Protein AF-A0A832R2Q7-F1 (afdb_monomer_lite)

pLDDT: mean 76.54, std 21.81, range [40.16, 98.56]

Sequence (326 aa):
MIRTVVLLALVLTFAACKKEQEPTPEPVVEQVEVVRPEEQDPDRRGRRRAARAQEQAAQEQAAQEQAAQEQAAQEQAAQEQAAQEQAQAEQAGSQAEQAAAQVGDEPDPVNPATADQPDQQAAAQAGEQVPEQPQEQAPAQAQEQAQQQAPGPQIAQAPVQAGPDGSQPVAQAGRPSLRQPEAGAPALPDLRLLLTINDIKELASSKVNLRRVPLVGIEPSPKVDSIMYAPVKGNKYGVGLQVFREDSAVFTRDRFNSMLASYPSAVEIAAIAGRTFFAYRDDLLYIGFILPAKNLVFVLSCSRSICNSDSLYELAKKVSSRSNNL

Structure (mmCIF, N/CA/C/O backbone):
data_AF-A0A832R2Q7-F1
#
_entry.id   AF-A0A832R2Q7-F1
#
loop_
_atom_site.group_PDB
_atom_site.id
_atom_site.type_symbol
_atom_site.label_atom_id
_atom_site.label_alt_id
_atom_site.label_comp_id
_atom_site.label_asym_id
_atom_site.label_entity_id
_atom_site.label_seq_id
_atom_site.pdbx_PDB_ins_code
_atom_site.Cartn_x
_atom_site.Cartn_y
_atom_site.Cartn_z
_atom_site.occupancy
_atom_site.B_iso_or_equiv
_atom_site.auth_seq_id
_atom_site.auth_comp_id
_atom_site.auth_asym_id
_atom_site.auth_atom_id
_atom_site.pdbx_PDB_model_num
ATOM 1 N N . MET A 1 1 ? -12.380 -19.911 43.431 1.00 43.84 1 MET A N 1
ATOM 2 C CA . MET A 1 1 ? -12.802 -21.307 43.188 1.00 43.84 1 MET A CA 1
ATOM 3 C C . MET A 1 1 ? -11.723 -21.976 42.358 1.00 43.84 1 MET A C 1
ATOM 5 O O . MET A 1 1 ? -11.358 -21.453 41.317 1.00 43.84 1 MET A O 1
ATOM 9 N N . ILE A 1 2 ? -11.150 -23.039 42.914 1.00 47.84 2 ILE A N 1
ATOM 10 C CA . ILE A 1 2 ? -9.911 -23.716 42.517 1.00 47.84 2 ILE A CA 1
ATOM 11 C C . ILE A 1 2 ? -10.290 -24.976 41.725 1.00 47.84 2 ILE A C 1
ATOM 13 O O . ILE A 1 2 ? -11.120 -25.741 42.211 1.00 47.84 2 ILE A O 1
ATOM 17 N N . ARG A 1 3 ? -9.704 -25.199 40.542 1.00 47.44 3 ARG A N 1
ATOM 18 C CA . ARG A 1 3 ? -9.700 -26.494 39.824 1.00 47.44 3 ARG A CA 1
ATOM 19 C C . ARG A 1 3 ? -8.358 -26.613 39.087 1.00 47.44 3 ARG A C 1
ATOM 21 O O . ARG A 1 3 ? -8.146 -25.891 38.126 1.00 47.44 3 ARG A O 1
ATOM 28 N N . THR A 1 4 ? -7.317 -27.199 39.676 1.00 50.03 4 THR A N 1
ATOM 29 C CA . THR A 1 4 ? -7.008 -28.641 39.839 1.00 50.03 4 THR A CA 1
ATOM 30 C C . THR A 1 4 ? -6.691 -29.358 38.518 1.00 50.03 4 THR A C 1
ATOM 32 O O . THR A 1 4 ? -7.578 -29.859 37.841 1.00 50.03 4 THR A O 1
ATOM 35 N N . VAL A 1 5 ? -5.394 -29.340 38.185 1.00 53.91 5 VAL A N 1
ATOM 36 C CA . VAL A 1 5 ? -4.498 -30.432 37.739 1.00 53.91 5 VAL A CA 1
ATOM 37 C C . VAL A 1 5 ? -5.143 -31.753 37.290 1.00 53.91 5 VAL A C 1
ATOM 39 O O . VAL A 1 5 ? -5.762 -32.430 38.104 1.00 53.91 5 VAL A O 1
ATOM 42 N N . VAL A 1 6 ? -4.809 -32.207 36.072 1.00 54.19 6 VAL A N 1
ATOM 43 C CA . VAL A 1 6 ? -4.654 -33.640 35.752 1.00 54.19 6 VAL A CA 1
ATOM 44 C C . VAL A 1 6 ? -3.402 -33.835 34.891 1.00 54.19 6 VAL A C 1
ATOM 46 O O . VAL A 1 6 ? -3.325 -33.394 33.748 1.00 54.19 6 VAL A O 1
ATOM 49 N N . LEU A 1 7 ? -2.419 -34.485 35.510 1.00 47.78 7 LEU A N 1
ATOM 50 C CA . LEU A 1 7 ? -1.208 -35.069 34.944 1.00 47.78 7 LEU A CA 1
ATOM 51 C C . LEU A 1 7 ? -1.590 -36.410 34.293 1.00 47.78 7 LEU A C 1
ATOM 53 O O . LEU A 1 7 ? -2.243 -37.218 34.953 1.00 47.78 7 LEU A O 1
ATOM 57 N N . LEU A 1 8 ? -1.155 -36.688 33.062 1.00 51.34 8 LEU A N 1
ATOM 58 C CA . LEU A 1 8 ? -1.199 -38.046 32.511 1.00 51.34 8 LEU A CA 1
ATOM 59 C C . LEU A 1 8 ? 0.177 -38.424 31.956 1.00 51.34 8 LEU A C 1
ATOM 61 O O . LEU A 1 8 ? 0.657 -37.856 30.979 1.00 51.34 8 LEU A O 1
ATOM 65 N N . ALA A 1 9 ? 0.805 -39.374 32.641 1.00 51.44 9 ALA A N 1
ATOM 66 C CA . ALA A 1 9 ? 2.026 -40.055 32.249 1.00 51.44 9 ALA A CA 1
ATOM 67 C C . ALA A 1 9 ? 1.697 -41.196 31.273 1.00 51.44 9 ALA A C 1
ATOM 69 O O . ALA A 1 9 ? 0.745 -41.938 31.514 1.00 51.44 9 ALA A O 1
ATOM 70 N N . LEU A 1 10 ? 2.507 -41.389 30.224 1.00 47.69 10 LEU A N 1
ATOM 71 C CA . LEU A 1 10 ? 2.470 -42.612 29.417 1.00 47.69 10 LEU A CA 1
ATOM 72 C C . LEU A 1 10 ? 3.883 -43.111 29.059 1.00 47.69 10 LEU A C 1
ATOM 74 O O . LEU A 1 10 ? 4.550 -42.628 28.152 1.00 47.69 10 LEU A O 1
ATOM 78 N N . VAL A 1 11 ? 4.314 -44.044 29.903 1.00 49.03 11 VAL A N 1
ATOM 79 C CA . VAL A 1 11 ? 5.083 -45.285 29.709 1.00 49.03 11 VAL A CA 1
ATOM 80 C C . VAL A 1 11 ? 5.711 -45.595 28.329 1.00 49.03 11 VAL A C 1
ATOM 82 O O . VAL A 1 11 ? 5.034 -45.785 27.326 1.00 49.03 11 VAL A O 1
ATOM 85 N N . LEU A 1 12 ? 7.037 -45.779 28.400 1.00 48.28 12 LEU A N 1
ATOM 86 C CA . LEU A 1 12 ? 7.995 -46.567 27.602 1.00 48.28 12 LEU A CA 1
ATOM 87 C C . LEU A 1 12 ? 7.484 -47.781 26.791 1.00 48.28 12 LEU A C 1
ATOM 89 O O . LEU A 1 12 ? 6.746 -48.617 27.304 1.00 48.28 12 LEU A O 1
ATOM 93 N N . THR A 1 13 ? 8.099 -48.024 25.625 1.00 48.16 13 THR A N 1
ATOM 94 C CA . THR A 1 13 ? 8.434 -49.391 25.165 1.00 48.16 13 THR A CA 1
ATOM 95 C C . THR A 1 13 ? 9.667 -49.403 24.251 1.00 48.16 13 THR A C 1
ATOM 97 O O . THR A 1 13 ? 9.712 -48.753 23.212 1.00 48.16 13 THR A O 1
ATOM 100 N N . PHE A 1 14 ? 10.679 -50.156 24.686 1.00 43.34 14 PHE A N 1
ATOM 101 C CA . PHE A 1 14 ? 11.881 -50.549 23.952 1.00 43.34 14 PHE A CA 1
ATOM 102 C C . PHE A 1 14 ? 11.560 -51.707 22.993 1.00 43.34 14 PHE A C 1
ATOM 104 O O . PHE A 1 14 ? 10.875 -52.646 23.395 1.00 43.34 14 PHE A O 1
ATOM 111 N N . ALA A 1 15 ? 12.145 -51.717 21.793 1.00 48.47 15 ALA A N 1
ATOM 112 C CA . ALA A 1 15 ? 12.292 -52.937 20.998 1.00 48.47 15 ALA A CA 1
ATOM 113 C C . ALA A 1 15 ? 13.659 -52.959 20.302 1.00 48.47 15 ALA A C 1
ATOM 115 O O . ALA A 1 15 ? 13.986 -52.107 19.481 1.00 48.47 15 ALA A O 1
ATOM 116 N N . ALA A 1 16 ? 14.455 -53.951 20.691 1.00 46.50 16 ALA A N 1
ATOM 117 C CA . ALA A 1 16 ? 15.775 -54.285 20.190 1.00 46.50 16 ALA A CA 1
ATOM 118 C C . ALA A 1 16 ? 15.696 -55.488 19.232 1.00 46.50 16 ALA A C 1
ATOM 120 O O . ALA A 1 16 ? 14.962 -56.432 19.509 1.00 46.50 16 ALA A O 1
ATOM 121 N N . CYS A 1 17 ? 16.512 -55.494 18.175 1.00 48.44 17 CYS A N 1
ATOM 122 C CA . CYS A 1 17 ? 16.969 -56.666 17.400 1.00 48.44 17 CYS A CA 1
ATOM 123 C C . CYS A 1 17 ? 18.377 -56.289 16.880 1.00 48.44 17 CYS A C 1
ATOM 125 O O . CYS A 1 17 ? 18.497 -55.253 16.238 1.00 48.44 17 CYS A O 1
ATOM 127 N N . LYS A 1 18 ? 19.523 -56.879 17.272 1.00 44.66 18 LYS A N 1
ATOM 128 C CA . LYS A 1 18 ? 19.990 -58.289 17.316 1.00 44.66 18 LYS A CA 1
ATOM 129 C C . LYS A 1 18 ? 19.967 -58.923 15.917 1.00 44.66 18 LYS A C 1
ATOM 131 O O . LYS A 1 18 ? 18.907 -58.912 15.318 1.00 44.66 18 LYS A O 1
ATOM 136 N N . LYS A 1 19 ? 20.994 -59.569 15.353 1.00 46.06 19 LYS A N 1
ATOM 137 C CA . LYS A 1 19 ? 22.460 -59.747 15.521 1.00 46.06 19 LYS A CA 1
ATOM 138 C C . LYS A 1 19 ? 22.794 -60.769 14.420 1.00 46.06 19 LYS A C 1
ATOM 140 O O . LYS A 1 19 ? 22.122 -61.788 14.423 1.00 46.06 19 LYS A O 1
ATOM 145 N N . GLU A 1 20 ? 23.810 -60.593 13.577 1.00 48.84 20 GLU A N 1
ATOM 146 C CA . GLU A 1 20 ? 24.442 -61.751 12.917 1.00 48.84 20 GLU A CA 1
ATOM 147 C C . GLU A 1 20 ? 25.883 -61.453 12.492 1.00 48.84 20 GLU A C 1
ATOM 149 O O . GLU A 1 20 ? 26.242 -60.315 12.200 1.00 48.84 20 GLU A O 1
ATOM 154 N N . GLN A 1 21 ? 26.716 -62.480 12.625 1.00 46.41 21 GLN A N 1
ATOM 155 C CA . GLN A 1 21 ? 28.144 -62.440 12.908 1.00 46.41 21 GLN A CA 1
ATOM 156 C C . GLN A 1 21 ? 28.840 -63.573 12.129 1.00 46.41 21 GLN A C 1
ATOM 158 O O . GLN A 1 21 ? 28.302 -64.676 12.094 1.00 46.41 21 GLN A O 1
ATOM 163 N N . GLU A 1 22 ? 30.060 -63.273 11.646 1.00 46.31 22 GLU A N 1
ATOM 164 C CA . GLU A 1 22 ? 31.176 -64.161 11.215 1.00 46.31 22 GLU A CA 1
ATOM 165 C C . GLU A 1 22 ? 31.155 -64.818 9.811 1.00 46.31 22 GLU A C 1
ATOM 167 O O . GLU A 1 22 ? 30.074 -64.994 9.255 1.00 46.31 22 GLU A O 1
ATOM 172 N N . PRO A 1 23 ? 32.317 -65.259 9.240 1.00 57.53 23 PRO A N 1
ATOM 173 C CA . PRO A 1 23 ? 33.741 -65.064 9.616 1.00 57.53 23 PRO A CA 1
ATOM 174 C C . PRO A 1 23 ? 34.716 -64.666 8.452 1.00 57.53 23 PRO A C 1
ATOM 176 O O . PRO A 1 23 ? 34.365 -64.644 7.278 1.00 57.53 23 PRO A O 1
ATOM 179 N N . THR A 1 24 ? 35.960 -64.348 8.846 1.00 47.59 24 THR A N 1
ATOM 180 C CA . THR A 1 24 ? 37.260 -64.041 8.155 1.00 47.59 24 THR A CA 1
ATOM 181 C C . THR A 1 24 ? 37.777 -65.211 7.257 1.00 47.59 24 THR A C 1
ATOM 183 O O . THR A 1 24 ? 37.140 -66.260 7.363 1.00 47.59 24 THR A O 1
ATOM 186 N N . PRO A 1 25 ? 38.902 -65.190 6.461 1.00 59.75 25 PRO A N 1
ATOM 187 C CA . PRO A 1 25 ? 40.079 -64.277 6.314 1.00 59.75 25 PRO A CA 1
ATOM 188 C C . PRO A 1 25 ? 40.470 -63.965 4.820 1.00 59.75 25 PRO A C 1
ATOM 190 O O . PRO A 1 25 ? 39.745 -64.375 3.927 1.00 59.75 25 PRO A O 1
ATOM 193 N N . GLU A 1 26 ? 41.448 -63.147 4.382 1.00 48.22 26 GLU A N 1
ATOM 194 C CA . GLU A 1 26 ? 42.918 -63.043 4.569 1.00 48.22 26 GLU A CA 1
ATOM 195 C C . GLU A 1 26 ? 43.454 -61.708 3.950 1.00 48.22 26 GLU A C 1
ATOM 197 O O . GLU A 1 26 ? 42.691 -61.000 3.288 1.00 48.22 26 GLU A O 1
ATOM 202 N N . PRO A 1 27 ? 44.731 -61.307 4.166 1.00 64.81 27 PRO A N 1
ATOM 203 C CA . PRO A 1 27 ? 45.163 -59.910 4.084 1.00 64.81 27 PRO A CA 1
ATOM 204 C C . PRO A 1 27 ? 45.758 -59.507 2.724 1.00 64.81 27 PRO A C 1
ATOM 206 O O . PRO A 1 27 ? 46.723 -60.107 2.253 1.00 64.81 27 PRO A O 1
ATOM 209 N N . VAL A 1 28 ? 45.259 -58.410 2.145 1.00 51.56 28 VAL A N 1
ATOM 210 C CA . VAL A 1 28 ? 45.907 -57.711 1.024 1.00 51.56 28 VAL A CA 1
ATOM 211 C C . VAL A 1 28 ? 46.321 -56.317 1.482 1.00 51.56 28 VAL A C 1
ATOM 213 O O . VAL A 1 28 ? 45.532 -55.535 2.005 1.00 51.56 28 VAL A O 1
ATOM 216 N N . VAL A 1 29 ? 47.612 -56.056 1.322 1.00 57.75 29 VAL A N 1
ATOM 217 C CA . VAL A 1 29 ? 48.298 -54.802 1.612 1.00 57.75 29 VAL A CA 1
ATOM 218 C C . VAL A 1 29 ? 47.851 -53.765 0.583 1.00 57.75 29 VAL A C 1
ATOM 220 O O . VAL A 1 29 ? 48.323 -53.792 -0.549 1.00 57.75 29 VAL A O 1
ATOM 223 N N . GLU A 1 30 ? 46.967 -52.842 0.960 1.00 53.56 30 GLU A N 1
ATOM 224 C CA . GLU A 1 30 ? 46.603 -51.708 0.109 1.00 53.56 30 GLU A CA 1
ATOM 225 C C . GLU A 1 30 ? 46.596 -50.412 0.927 1.00 53.56 30 GLU A C 1
ATOM 227 O O . GLU A 1 30 ? 45.776 -50.195 1.811 1.00 53.56 30 GLU A O 1
ATOM 232 N N . GLN A 1 31 ? 47.640 -49.625 0.674 1.00 43.97 31 GLN A N 1
ATOM 233 C CA . GLN A 1 31 ? 47.769 -48.174 0.799 1.00 43.97 31 GLN A CA 1
ATOM 234 C C . GLN A 1 31 ? 46.854 -47.470 1.815 1.00 43.97 31 GLN A C 1
ATOM 236 O O . GLN A 1 31 ? 45.668 -47.248 1.596 1.00 43.97 31 GLN A O 1
ATOM 241 N N . VAL A 1 32 ? 47.476 -47.010 2.902 1.00 50.91 32 VAL A N 1
ATOM 242 C CA . VAL A 1 32 ? 46.898 -46.058 3.853 1.00 50.91 32 VAL A CA 1
ATOM 243 C C . VAL A 1 32 ? 46.705 -44.710 3.148 1.00 50.91 32 VAL A C 1
ATOM 245 O O . VAL A 1 32 ? 47.555 -43.823 3.218 1.00 50.91 32 VAL A O 1
ATOM 248 N N . GLU A 1 33 ? 45.578 -44.553 2.458 1.00 55.16 33 GLU A N 1
ATOM 249 C CA . GLU A 1 33 ? 44.982 -43.244 2.228 1.00 55.16 33 GLU A CA 1
ATOM 250 C C . GLU A 1 33 ? 44.457 -42.766 3.583 1.00 55.16 33 GLU A C 1
ATOM 252 O O . GLU A 1 33 ? 43.621 -43.408 4.222 1.00 55.16 33 GLU A O 1
ATOM 257 N N . VAL A 1 34 ? 45.014 -41.660 4.072 1.00 49.50 34 VAL A N 1
ATOM 258 C CA . VAL A 1 34 ? 44.563 -40.991 5.291 1.00 49.50 34 VAL A CA 1
ATOM 259 C C . VAL A 1 34 ? 43.163 -40.440 5.018 1.00 49.50 34 VAL A C 1
ATOM 261 O O . VAL A 1 34 ? 42.994 -39.280 4.644 1.00 49.50 34 VAL A O 1
ATOM 264 N N . VAL A 1 35 ? 42.150 -41.290 5.195 1.00 53.25 35 VAL A N 1
ATOM 265 C CA . VAL A 1 35 ? 40.744 -40.898 5.224 1.00 53.25 35 VAL A CA 1
ATOM 266 C C . VAL A 1 35 ? 40.559 -40.060 6.479 1.00 53.25 35 VAL A C 1
ATOM 268 O O . VAL A 1 35 ? 40.406 -40.553 7.598 1.00 53.25 35 VAL A O 1
ATOM 271 N N . ARG A 1 36 ? 40.649 -38.748 6.275 1.00 57.28 36 ARG A N 1
ATOM 272 C CA . ARG A 1 36 ? 40.246 -37.725 7.232 1.00 57.28 36 ARG A CA 1
ATOM 273 C C . ARG A 1 36 ? 38.813 -38.062 7.672 1.00 57.28 36 ARG A C 1
ATOM 275 O O . ARG A 1 36 ? 37.956 -38.180 6.797 1.00 57.28 36 ARG A O 1
ATOM 282 N N . PRO A 1 37 ? 38.525 -38.223 8.973 1.00 53.53 37 PRO A N 1
ATOM 283 C CA . PRO A 1 37 ? 37.157 -38.414 9.427 1.00 53.53 37 PRO A CA 1
ATOM 284 C C . PRO A 1 37 ? 36.363 -37.150 9.083 1.00 53.53 37 PRO A C 1
ATOM 286 O O . PRO A 1 37 ? 36.511 -36.115 9.729 1.00 53.53 37 PRO A O 1
ATOM 289 N N . GLU A 1 38 ? 35.562 -37.211 8.017 1.00 60.56 38 GLU A N 1
ATOM 290 C CA . GLU A 1 38 ? 34.484 -36.255 7.793 1.00 60.56 38 GLU A CA 1
ATOM 291 C C . GLU A 1 38 ? 33.539 -36.382 8.988 1.00 60.56 38 GLU A C 1
ATOM 293 O O . GLU A 1 38 ? 32.769 -37.339 9.096 1.00 60.56 38 GLU A O 1
ATOM 298 N N . GLU A 1 39 ? 33.628 -35.419 9.907 1.00 53.03 39 GLU A N 1
ATOM 299 C CA . GLU A 1 39 ? 32.566 -35.096 10.852 1.00 53.03 39 GLU A CA 1
ATOM 300 C C . GLU A 1 39 ? 31.259 -34.973 10.062 1.00 53.03 39 GLU A C 1
ATOM 302 O O . GLU A 1 39 ? 30.978 -33.974 9.395 1.00 53.03 39 GLU A O 1
ATOM 307 N N . GLN A 1 40 ? 30.470 -36.047 10.092 1.00 53.25 40 GLN A N 1
ATOM 308 C CA . GLN A 1 40 ? 29.117 -36.089 9.572 1.00 53.25 40 GLN A CA 1
ATOM 309 C C . GLN A 1 40 ? 28.233 -35.230 10.470 1.00 53.25 40 GLN A C 1
ATOM 311 O O . GLN A 1 40 ? 27.498 -35.745 11.303 1.00 53.25 40 GLN A O 1
ATOM 316 N N . ASP A 1 41 ? 28.299 -33.919 10.275 1.00 66.31 41 ASP A N 1
ATOM 317 C CA . ASP A 1 41 ? 27.377 -32.967 10.873 1.00 66.31 41 ASP A CA 1
ATOM 318 C C . ASP A 1 41 ? 25.965 -33.213 10.284 1.00 66.31 41 ASP A C 1
ATOM 320 O O . ASP A 1 41 ? 25.731 -32.952 9.089 1.00 66.31 41 ASP A O 1
ATOM 324 N N . PRO A 1 42 ? 25.015 -33.775 11.060 1.00 68.56 42 PRO A N 1
ATOM 325 C CA . PRO A 1 42 ? 23.668 -34.067 10.576 1.00 68.56 42 PRO A CA 1
ATOM 326 C C . PRO A 1 42 ? 22.921 -32.800 10.121 1.00 68.56 42 PRO A C 1
ATOM 328 O O . PRO A 1 42 ? 22.057 -32.901 9.238 1.00 68.56 42 PRO A O 1
ATOM 331 N N . ASP A 1 43 ? 23.304 -31.608 10.596 1.00 75.69 43 ASP A N 1
ATOM 332 C CA . ASP A 1 43 ? 22.651 -30.351 10.217 1.00 75.69 43 ASP A CA 1
ATOM 333 C C . ASP A 1 43 ? 22.918 -29.958 8.760 1.00 75.69 43 ASP A C 1
ATOM 335 O O . ASP A 1 43 ? 22.048 -29.380 8.094 1.00 75.69 43 ASP A O 1
ATOM 339 N N . ARG A 1 44 ? 24.079 -30.317 8.193 1.00 77.12 44 ARG A N 1
ATOM 340 C CA . ARG A 1 44 ? 24.374 -30.019 6.778 1.00 77.12 44 ARG A CA 1
ATOM 341 C C . ARG A 1 44 ? 23.473 -30.796 5.821 1.00 77.12 44 ARG A C 1
ATOM 343 O O . ARG A 1 44 ? 23.079 -30.260 4.780 1.00 77.12 44 ARG A O 1
ATOM 350 N N . ARG A 1 45 ? 23.115 -32.041 6.158 1.00 80.00 45 ARG A N 1
ATOM 351 C CA . ARG A 1 45 ? 22.197 -32.857 5.340 1.00 80.00 45 ARG A CA 1
ATOM 352 C C . ARG A 1 45 ? 20.767 -32.318 5.396 1.00 80.00 45 ARG A C 1
ATOM 354 O O . ARG A 1 45 ? 20.116 -32.277 4.352 1.00 80.00 45 ARG A O 1
ATOM 361 N N . GLY A 1 46 ? 20.318 -31.839 6.558 1.00 84.69 46 GLY A N 1
ATOM 362 C CA . GLY A 1 46 ? 19.016 -31.180 6.711 1.00 84.69 46 GLY A CA 1
ATOM 363 C C . GLY A 1 46 ? 18.888 -29.928 5.839 1.00 84.69 46 GLY A C 1
ATOM 364 O O . GLY A 1 46 ? 17.963 -29.829 5.031 1.00 84.69 46 GLY A O 1
ATOM 365 N N . ARG A 1 47 ? 19.874 -29.021 5.904 1.00 83.12 47 ARG A N 1
ATOM 366 C CA . ARG A 1 47 ? 19.868 -27.774 5.111 1.00 83.12 47 ARG A CA 1
ATOM 367 C C . ARG A 1 47 ? 19.889 -28.025 3.603 1.00 83.12 47 ARG A C 1
ATOM 369 O O . ARG A 1 47 ? 19.172 -27.357 2.867 1.00 83.12 47 ARG A O 1
ATOM 376 N N . ARG A 1 48 ? 20.656 -29.017 3.130 1.00 87.19 48 ARG A N 1
ATOM 377 C CA . ARG A 1 48 ? 20.683 -29.384 1.700 1.00 87.19 48 ARG A CA 1
ATOM 378 C C . ARG A 1 48 ? 19.348 -29.946 1.209 1.00 87.19 48 ARG A C 1
ATOM 380 O O . ARG A 1 48 ? 18.967 -29.672 0.076 1.00 87.19 48 ARG A O 1
ATOM 387 N N . ARG A 1 49 ? 18.636 -30.719 2.037 1.00 90.31 49 ARG A N 1
ATOM 388 C CA . ARG A 1 49 ? 17.298 -31.230 1.691 1.00 90.31 49 ARG A CA 1
ATOM 389 C C . ARG A 1 49 ? 16.262 -30.109 1.650 1.00 90.31 49 ARG A C 1
ATOM 391 O O . ARG A 1 49 ? 15.499 -30.055 0.696 1.00 90.31 49 ARG A O 1
ATOM 398 N N . ALA A 1 50 ? 16.292 -29.196 2.622 1.00 83.69 50 ALA A N 1
ATOM 399 C CA . ALA A 1 50 ? 15.414 -28.026 2.634 1.00 83.69 50 ALA A CA 1
ATOM 400 C C . ALA A 1 50 ? 15.643 -27.119 1.411 1.00 83.69 50 ALA A C 1
ATOM 402 O O . ALA A 1 50 ? 14.682 -26.734 0.754 1.00 83.69 50 ALA A O 1
ATOM 403 N N . ALA A 1 51 ? 16.906 -26.859 1.049 1.00 87.38 51 ALA A N 1
ATOM 404 C CA . ALA A 1 51 ? 17.241 -26.075 -0.141 1.00 87.38 51 ALA A CA 1
ATOM 405 C C . ALA A 1 51 ? 16.734 -26.733 -1.438 1.00 87.38 51 ALA A C 1
ATOM 407 O O . ALA A 1 51 ? 16.125 -26.062 -2.263 1.00 87.38 51 ALA A O 1
ATOM 408 N N . ARG A 1 52 ? 16.907 -28.056 -1.594 1.00 93.44 52 ARG A N 1
ATOM 409 C CA . ARG A 1 52 ? 16.389 -28.792 -2.763 1.00 93.44 52 ARG A CA 1
ATOM 410 C C . ARG A 1 52 ? 14.863 -28.797 -2.834 1.00 93.44 52 ARG A C 1
ATOM 412 O O . ARG A 1 52 ? 14.321 -28.655 -3.920 1.00 93.44 52 ARG A O 1
ATOM 419 N N . ALA A 1 53 ? 14.179 -28.936 -1.697 1.00 91.62 53 ALA A N 1
ATOM 420 C CA . ALA A 1 53 ? 12.719 -28.872 -1.651 1.00 91.62 53 ALA A CA 1
ATOM 421 C C . ALA A 1 53 ? 12.202 -27.479 -2.052 1.00 91.62 53 ALA A C 1
ATOM 423 O O . ALA A 1 53 ? 11.229 -27.371 -2.790 1.00 91.62 53 ALA A O 1
ATOM 424 N N . GLN A 1 54 ? 12.886 -26.414 -1.617 1.00 89.25 54 GLN A N 1
ATOM 425 C CA . GLN A 1 54 ? 12.549 -25.046 -2.008 1.00 89.25 54 GLN A CA 1
ATOM 426 C C . GLN A 1 54 ? 12.807 -24.791 -3.502 1.00 89.25 54 GLN A C 1
ATOM 428 O O . GLN A 1 54 ? 11.990 -24.154 -4.159 1.00 89.25 54 GLN A O 1
ATOM 433 N N . GLU A 1 55 ? 13.911 -25.307 -4.047 1.00 94.88 55 GLU A N 1
ATOM 434 C CA . GLU A 1 55 ? 14.229 -25.198 -5.476 1.00 94.88 55 GLU A CA 1
ATOM 435 C C . GLU A 1 55 ? 13.212 -25.951 -6.348 1.00 94.88 55 GLU A C 1
ATOM 437 O O . GLU A 1 55 ? 12.764 -25.419 -7.362 1.00 94.88 55 GLU A O 1
ATOM 442 N N . GLN A 1 56 ? 12.780 -27.144 -5.922 1.00 95.38 56 GLN A N 1
ATOM 443 C CA . GLN A 1 56 ? 11.719 -27.900 -6.596 1.00 95.38 56 GLN A CA 1
ATOM 444 C C . GLN A 1 56 ? 10.377 -27.161 -6.566 1.00 95.38 56 GLN A C 1
ATOM 446 O O . GLN A 1 56 ? 9.736 -27.039 -7.605 1.00 95.38 56 GLN A O 1
ATOM 451 N N . ALA A 1 57 ? 9.988 -26.600 -5.416 1.00 90.25 57 ALA A N 1
ATOM 452 C CA . ALA A 1 57 ? 8.757 -25.817 -5.305 1.00 90.25 57 ALA A CA 1
ATOM 453 C C . ALA A 1 57 ? 8.782 -24.562 -6.198 1.00 90.25 57 ALA A C 1
ATOM 455 O O . ALA A 1 57 ? 7.776 -24.224 -6.819 1.00 90.25 57 ALA A O 1
ATOM 456 N N . ALA A 1 58 ? 9.935 -23.893 -6.307 1.00 90.31 58 ALA A N 1
ATOM 457 C CA . ALA A 1 58 ? 10.098 -22.743 -7.194 1.00 90.31 58 ALA A CA 1
ATOM 458 C C . ALA A 1 58 ? 10.025 -23.134 -8.683 1.00 90.31 58 ALA A C 1
ATOM 460 O O . ALA A 1 58 ? 9.413 -22.413 -9.469 1.00 90.31 58 ALA A O 1
ATOM 461 N N . GLN A 1 59 ? 10.607 -24.276 -9.077 1.00 93.31 59 GLN A N 1
ATOM 462 C CA . GLN A 1 59 ? 10.500 -24.786 -10.452 1.00 93.31 59 GLN A CA 1
ATOM 463 C C . GLN A 1 59 ? 9.063 -25.176 -10.812 1.00 93.31 59 GLN A C 1
ATOM 465 O O . GLN A 1 59 ? 8.611 -24.869 -11.912 1.00 93.31 59 GLN A O 1
ATOM 470 N N . GLU A 1 60 ? 8.328 -25.804 -9.892 1.00 96.19 60 GLU A N 1
ATOM 471 C CA . GLU A 1 60 ? 6.932 -26.187 -10.121 1.00 96.19 60 GLU A CA 1
ATOM 472 C C . GLU A 1 60 ? 6.019 -24.959 -10.265 1.00 96.19 60 GLU A C 1
ATOM 474 O O . GLU A 1 60 ? 5.190 -24.913 -11.173 1.00 96.19 60 GLU A O 1
ATOM 479 N N . GLN A 1 61 ? 6.225 -23.921 -9.445 1.00 91.31 61 GLN A N 1
ATOM 480 C CA . GLN A 1 61 ? 5.509 -22.649 -9.595 1.00 91.31 61 GLN A CA 1
ATOM 481 C C . GLN A 1 61 ? 5.819 -21.962 -10.929 1.00 91.31 61 GLN A C 1
ATOM 483 O O . GLN A 1 61 ? 4.898 -21.507 -11.605 1.00 91.31 61 GLN A O 1
ATOM 488 N N . ALA A 1 62 ? 7.089 -21.933 -11.345 1.00 90.62 62 ALA A N 1
ATOM 489 C CA . ALA A 1 62 ? 7.473 -21.359 -12.633 1.00 90.62 62 ALA A CA 1
ATOM 490 C C . ALA A 1 62 ? 6.851 -22.123 -13.819 1.00 90.62 62 ALA A C 1
ATOM 492 O O . ALA A 1 62 ? 6.408 -21.501 -14.784 1.00 90.62 62 ALA A O 1
ATOM 493 N N . ALA A 1 63 ? 6.769 -23.455 -13.737 1.00 95.00 63 ALA A N 1
ATOM 494 C CA . ALA A 1 63 ? 6.121 -24.280 -14.755 1.00 95.00 63 ALA A CA 1
ATOM 495 C C . ALA A 1 63 ? 4.600 -24.042 -14.820 1.00 95.00 63 ALA A C 1
ATOM 497 O O . ALA A 1 63 ? 4.045 -23.941 -15.914 1.00 95.00 63 ALA A O 1
ATOM 498 N N . GLN A 1 64 ? 3.927 -23.899 -13.671 1.00 92.81 64 GLN A N 1
ATOM 499 C CA . GLN A 1 64 ? 2.497 -23.563 -13.629 1.00 92.81 64 GLN A CA 1
ATOM 500 C C . GLN A 1 64 ? 2.213 -22.170 -14.206 1.00 92.81 64 GLN A C 1
ATOM 502 O O . GLN A 1 64 ? 1.244 -22.002 -14.944 1.00 92.81 64 GLN A O 1
ATOM 507 N N . GLU A 1 65 ? 3.062 -21.178 -13.920 1.00 94.62 65 GLU A N 1
ATOM 508 C CA . GLU A 1 65 ? 2.903 -19.823 -14.461 1.00 94.62 65 GLU A CA 1
ATOM 509 C C . GLU A 1 65 ? 3.106 -19.787 -15.985 1.00 94.62 65 GLU A C 1
ATOM 511 O O . GLU A 1 65 ? 2.340 -19.128 -16.690 1.00 94.62 65 GLU A O 1
ATOM 516 N N . GLN A 1 66 ? 4.077 -20.544 -16.514 1.00 94.19 66 GLN A N 1
ATOM 517 C CA . GLN A 1 66 ? 4.259 -20.694 -17.963 1.00 94.19 66 GLN A CA 1
ATOM 518 C C . GLN A 1 66 ? 3.052 -21.365 -18.629 1.00 94.19 66 GLN A C 1
ATOM 520 O O . GLN A 1 66 ? 2.574 -20.868 -19.647 1.00 94.19 66 GLN A O 1
ATOM 525 N N . ALA A 1 67 ? 2.513 -22.432 -18.032 1.00 93.62 67 ALA A N 1
ATOM 526 C CA . ALA A 1 67 ? 1.321 -23.101 -18.552 1.00 93.62 67 ALA A CA 1
ATOM 527 C C . ALA A 1 67 ? 0.090 -22.173 -18.560 1.00 93.62 67 ALA A C 1
ATOM 529 O O . ALA A 1 67 ? -0.664 -22.155 -19.533 1.00 93.62 67 ALA A O 1
ATOM 530 N N . ALA A 1 68 ? -0.090 -21.358 -17.515 1.00 92.69 68 ALA A N 1
ATOM 531 C CA . ALA A 1 68 ? -1.175 -20.380 -17.450 1.00 92.69 68 ALA A CA 1
ATOM 532 C C . ALA A 1 68 ? -1.023 -19.258 -18.497 1.00 92.69 68 ALA A C 1
ATOM 534 O O . ALA A 1 68 ? -2.012 -18.854 -19.109 1.00 92.69 68 ALA A O 1
ATOM 535 N N . GLN A 1 69 ? 0.202 -18.773 -18.743 1.00 92.38 69 GLN A N 1
ATOM 536 C CA . GLN A 1 69 ? 0.462 -17.784 -19.799 1.00 92.38 69 GLN A CA 1
ATOM 537 C C . GLN A 1 69 ? 0.196 -18.349 -21.198 1.00 92.38 69 GLN A C 1
ATOM 539 O O . GLN A 1 69 ? -0.370 -17.648 -22.036 1.00 92.38 69 GLN A O 1
ATOM 544 N N . GLU A 1 70 ? 0.566 -19.605 -21.452 1.00 97.00 70 GLU A N 1
ATOM 545 C CA . GLU A 1 70 ? 0.319 -20.252 -22.742 1.00 97.00 70 GLU A CA 1
ATOM 546 C C . GLU A 1 70 ? -1.182 -20.459 -22.997 1.00 97.00 70 GLU A C 1
ATOM 548 O O . GLU A 1 70 ? -1.660 -20.177 -24.096 1.00 97.00 70 GLU A O 1
ATOM 553 N N . GLN A 1 71 ? -1.950 -20.848 -21.971 1.00 94.56 71 GLN A N 1
ATOM 554 C CA . GLN A 1 71 ? -3.413 -20.931 -22.063 1.00 94.56 71 GLN A CA 1
ATOM 555 C C . GLN A 1 71 ? -4.053 -19.566 -22.346 1.00 94.56 71 GLN A C 1
ATOM 557 O O . GLN A 1 71 ? -4.890 -19.459 -23.241 1.00 94.56 71 GLN A O 1
ATOM 562 N N . ALA A 1 72 ? -3.619 -18.510 -21.651 1.00 90.69 72 ALA A N 1
ATOM 563 C CA . ALA A 1 72 ? -4.124 -17.158 -21.890 1.00 90.69 72 ALA A CA 1
ATOM 564 C C . ALA A 1 72 ? -3.803 -16.656 -23.312 1.00 90.69 72 ALA A C 1
ATOM 566 O O . ALA A 1 72 ? -4.638 -16.008 -23.943 1.00 90.69 72 ALA A O 1
ATOM 567 N N . ALA A 1 73 ? -2.618 -16.980 -23.842 1.00 94.56 73 ALA A N 1
ATOM 568 C CA . ALA A 1 73 ? -2.238 -16.636 -25.210 1.00 94.56 73 ALA A CA 1
ATOM 569 C C . ALA A 1 73 ? -3.065 -17.405 -26.259 1.00 94.56 73 ALA A C 1
ATOM 571 O O . ALA A 1 73 ? -3.480 -16.816 -27.258 1.00 94.56 73 ALA A O 1
ATOM 572 N N . GLN A 1 74 ? -3.346 -18.694 -26.027 1.00 94.94 74 GLN A N 1
ATOM 573 C CA . GLN A 1 74 ? -4.219 -19.485 -26.905 1.00 94.94 74 GLN A CA 1
ATOM 574 C C . GLN A 1 74 ? -5.658 -18.954 -26.910 1.00 94.94 74 GLN A C 1
ATOM 576 O O . GLN A 1 74 ? -6.267 -18.859 -27.976 1.00 94.94 74 GLN A O 1
ATOM 581 N N . GLU A 1 75 ? -6.191 -18.551 -25.754 1.00 96.81 75 GLU A N 1
ATOM 582 C CA . GLU A 1 75 ? -7.540 -17.984 -25.662 1.00 96.81 75 GLU A CA 1
ATOM 583 C C . GLU A 1 75 ? -7.648 -16.634 -26.390 1.00 96.81 75 GLU A C 1
ATOM 585 O O . GLU A 1 75 ? -8.616 -16.397 -27.115 1.00 96.81 75 GLU A O 1
ATOM 590 N N . GLN A 1 76 ? -6.630 -15.772 -26.277 1.00 93.75 76 GLN A N 1
ATOM 591 C CA . GLN A 1 76 ? -6.579 -14.515 -27.032 1.00 93.75 76 GLN A CA 1
ATOM 592 C C . GLN A 1 76 ? -6.513 -14.750 -28.545 1.00 93.75 76 GLN A C 1
ATOM 594 O O . GLN A 1 76 ? -7.243 -14.099 -29.293 1.00 93.75 76 GLN A O 1
ATOM 599 N N . ALA A 1 77 ? -5.697 -15.706 -28.997 1.00 95.12 77 ALA A N 1
ATOM 600 C CA . ALA A 1 77 ? -5.616 -16.056 -30.413 1.00 95.12 77 ALA A CA 1
ATOM 601 C C . ALA A 1 77 ? -6.954 -16.599 -30.953 1.00 95.12 77 ALA A C 1
ATOM 603 O O . ALA A 1 77 ? -7.358 -16.245 -32.062 1.00 95.12 77 ALA A O 1
ATOM 604 N N . ALA A 1 78 ? -7.673 -17.404 -30.162 1.00 95.62 78 ALA A N 1
ATOM 605 C CA . ALA A 1 78 ? -8.998 -17.905 -30.527 1.00 95.62 78 ALA A CA 1
ATOM 606 C C . ALA A 1 78 ? -10.049 -16.781 -30.609 1.00 95.62 78 ALA A C 1
ATOM 608 O O . ALA A 1 78 ? -10.847 -16.752 -31.547 1.00 95.62 78 ALA A O 1
ATOM 609 N N . GLN A 1 79 ? -10.031 -15.822 -29.674 1.00 94.12 79 GLN A N 1
ATOM 610 C CA . GLN A 1 79 ? -10.923 -14.655 -29.723 1.00 94.12 79 GLN A CA 1
ATOM 611 C C . GLN A 1 79 ? -10.648 -13.766 -30.943 1.00 94.12 79 GLN A C 1
ATOM 613 O O . GLN A 1 79 ? -11.589 -13.280 -31.572 1.00 94.12 79 GLN A O 1
ATOM 618 N N . GLU A 1 80 ? -9.379 -13.575 -31.313 1.00 97.00 80 GLU A N 1
ATOM 619 C CA . GLU A 1 80 ? -9.016 -12.776 -32.486 1.00 97.00 80 GLU A CA 1
ATOM 620 C C . GLU A 1 80 ? -9.453 -13.449 -33.797 1.00 97.00 80 GLU A C 1
ATOM 622 O O . GLU A 1 80 ? -9.975 -12.775 -34.686 1.00 97.00 80 GLU A O 1
ATOM 627 N N . GLN A 1 81 ? -9.327 -14.777 -33.900 1.00 94.62 81 GLN A N 1
ATOM 628 C CA . GLN A 1 81 ? -9.846 -15.532 -35.047 1.00 94.62 81 GLN A CA 1
ATOM 629 C C . GLN A 1 81 ? -11.370 -15.418 -35.162 1.00 94.62 81 GLN A C 1
ATOM 631 O O . GLN A 1 81 ? -11.871 -15.101 -36.241 1.00 94.62 81 GLN A O 1
ATOM 636 N N . ALA A 1 82 ? -12.100 -15.575 -34.053 1.00 94.00 82 ALA A N 1
ATOM 637 C CA . ALA A 1 82 ? -13.555 -15.426 -34.045 1.00 94.00 82 ALA A CA 1
ATOM 638 C C . ALA A 1 82 ? -14.002 -14.011 -34.467 1.00 94.00 82 ALA A C 1
ATOM 640 O O . ALA A 1 82 ? -14.969 -13.858 -35.217 1.00 94.00 82 ALA A O 1
ATOM 641 N N . ALA A 1 83 ? -13.278 -12.971 -34.038 1.00 94.62 83 ALA A N 1
ATOM 642 C CA . ALA A 1 83 ? -13.556 -11.592 -34.441 1.00 94.62 83 ALA A CA 1
ATOM 643 C C . ALA A 1 83 ? -13.276 -11.344 -35.937 1.00 94.62 83 ALA A C 1
ATOM 645 O O . ALA A 1 83 ? -14.049 -10.650 -36.601 1.00 94.62 83 ALA A O 1
ATOM 646 N N . GLN A 1 84 ? -12.203 -11.924 -36.491 1.00 94.12 84 GLN A N 1
ATOM 647 C CA . GLN A 1 84 ? -11.909 -11.829 -37.927 1.00 94.12 84 GLN A CA 1
ATOM 648 C C . GLN A 1 84 ? -12.966 -12.539 -38.781 1.00 94.12 84 GLN A C 1
ATOM 650 O O . GLN A 1 84 ? -13.338 -12.024 -39.837 1.00 94.12 84 GLN A O 1
ATOM 655 N N . GLU A 1 85 ? -13.476 -13.684 -38.327 1.00 95.19 85 GLU A N 1
ATOM 656 C CA . GLU A 1 85 ? -14.507 -14.442 -39.041 1.00 95.19 85 GLU A CA 1
ATOM 657 C C . GLU A 1 85 ? -15.847 -13.685 -39.074 1.00 95.19 85 GLU A C 1
ATOM 659 O O . GLU A 1 85 ? -16.483 -13.592 -40.126 1.00 95.19 85 GLU A O 1
ATOM 664 N N . GLN A 1 86 ? -16.225 -13.030 -37.967 1.00 92.69 86 GLN A N 1
ATOM 665 C CA . GLN A 1 86 ? -17.395 -12.141 -37.929 1.00 92.69 86 GLN A CA 1
ATOM 666 C C . GLN A 1 86 ? -17.247 -10.939 -38.870 1.00 92.69 86 GLN A C 1
ATOM 668 O O . GLN A 1 86 ? -18.173 -10.632 -39.623 1.00 92.69 86 GLN A O 1
ATOM 673 N N . ALA A 1 87 ? -16.073 -10.300 -38.896 1.00 92.56 87 ALA A N 1
ATOM 674 C CA . ALA A 1 87 ? -15.823 -9.168 -39.787 1.00 92.56 87 ALA A CA 1
ATOM 675 C C . ALA A 1 87 ? -15.889 -9.564 -41.277 1.00 92.56 87 ALA A C 1
ATOM 677 O O . ALA A 1 87 ? -16.404 -8.804 -42.101 1.00 92.56 87 ALA A O 1
ATOM 678 N N . GLN A 1 88 ? -15.407 -10.760 -41.639 1.00 92.19 88 GLN A N 1
ATOM 679 C CA . GLN A 1 88 ? -15.513 -11.273 -43.011 1.00 92.19 88 GLN A CA 1
ATOM 680 C C . GLN A 1 88 ? -16.962 -11.608 -43.393 1.00 92.19 88 GLN A C 1
ATOM 682 O O . GLN A 1 88 ? -17.379 -11.312 -44.516 1.00 92.19 88 GLN A O 1
ATOM 687 N N . ALA A 1 89 ? -17.751 -12.160 -42.465 1.00 89.62 89 ALA A N 1
ATOM 688 C CA . ALA A 1 89 ? -19.169 -12.434 -42.695 1.00 89.62 89 ALA A CA 1
ATOM 689 C C . ALA A 1 89 ? -19.977 -11.144 -42.957 1.00 89.62 89 ALA A C 1
ATOM 691 O O . ALA A 1 89 ? -20.792 -11.106 -43.883 1.00 89.62 89 ALA A O 1
ATOM 692 N N . GLU A 1 90 ? -19.706 -10.057 -42.223 1.00 91.81 90 GLU A N 1
ATOM 693 C CA . GLU A 1 90 ? -20.345 -8.750 -42.464 1.00 91.81 90 GLU A CA 1
ATOM 694 C C . GLU A 1 90 ? -19.950 -8.135 -43.823 1.00 91.81 90 GLU A C 1
ATOM 696 O O . GLU A 1 90 ? -20.787 -7.557 -44.531 1.00 91.81 90 GLU A O 1
ATOM 701 N N . GLN A 1 91 ? -18.690 -8.292 -44.247 1.00 89.44 91 GLN A N 1
ATOM 702 C CA . GLN A 1 91 ? -18.236 -7.832 -45.567 1.00 89.44 91 GLN A CA 1
ATOM 703 C C . GLN A 1 91 ? -18.849 -8.632 -46.725 1.00 89.44 91 GLN A C 1
ATOM 705 O O . GLN A 1 91 ? -19.100 -8.069 -47.794 1.00 89.44 91 GLN A O 1
ATOM 710 N N . ALA A 1 92 ? -19.103 -9.928 -46.534 1.00 86.44 92 ALA A N 1
ATOM 711 C CA . ALA A 1 92 ? -19.782 -10.752 -47.531 1.00 86.44 92 ALA A CA 1
ATOM 712 C C . ALA A 1 92 ? -21.273 -10.382 -47.654 1.00 86.44 92 ALA A C 1
ATOM 714 O O . ALA A 1 92 ? -21.784 -10.256 -48.770 1.00 86.44 92 ALA A O 1
ATOM 715 N N . GLY A 1 93 ? -21.956 -10.136 -46.528 1.00 86.88 93 GLY A N 1
ATOM 716 C CA . GLY A 1 93 ? -23.366 -9.724 -46.517 1.00 86.88 93 GLY A CA 1
ATOM 717 C C . GLY A 1 93 ? -23.606 -8.378 -47.208 1.00 86.88 93 GLY A C 1
ATOM 718 O O . GLY A 1 93 ? -24.510 -8.250 -48.033 1.00 86.88 93 GLY A O 1
ATOM 719 N N . SER A 1 94 ? -22.746 -7.390 -46.949 1.00 84.44 94 SER A N 1
ATOM 720 C CA . SER A 1 94 ? -22.855 -6.058 -47.567 1.00 84.44 94 SER A CA 1
ATOM 721 C C . SER A 1 94 ? -22.593 -6.056 -49.082 1.00 84.44 94 SER A C 1
ATOM 723 O O . SER A 1 94 ? -23.233 -5.296 -49.810 1.00 84.44 94 SER A O 1
ATOM 725 N N . GLN A 1 95 ? -21.718 -6.932 -49.591 1.00 81.88 95 GLN A N 1
ATOM 726 C CA . GLN A 1 95 ? -21.505 -7.088 -51.037 1.00 81.88 95 GLN A CA 1
ATOM 727 C C . GLN A 1 95 ? -22.691 -7.763 -51.742 1.00 81.88 95 GLN A C 1
ATOM 729 O O . GLN A 1 95 ? -23.047 -7.361 -52.851 1.00 81.88 95 GLN A O 1
ATOM 734 N N . ALA A 1 96 ? -23.334 -8.746 -51.101 1.00 78.75 96 ALA A N 1
ATOM 735 C CA . ALA A 1 96 ? -24.531 -9.388 -51.647 1.00 78.75 96 ALA A CA 1
ATOM 736 C C . ALA A 1 96 ? -25.708 -8.401 -51.771 1.00 78.75 96 ALA A C 1
ATOM 738 O O . ALA A 1 96 ? -26.414 -8.403 -52.781 1.00 78.75 96 ALA A O 1
ATOM 739 N N . GLU A 1 97 ? -25.878 -7.506 -50.793 1.00 80.12 97 GLU A N 1
ATOM 740 C CA . GLU A 1 97 ? -26.931 -6.483 -50.824 1.00 80.12 97 GLU A CA 1
ATOM 741 C C . GLU A 1 97 ? -26.690 -5.421 -51.915 1.00 80.12 97 GLU A C 1
ATOM 743 O O . GLU A 1 97 ? -27.620 -5.029 -52.623 1.00 80.12 97 GLU A O 1
ATOM 748 N N . GLN A 1 98 ? -25.433 -5.017 -52.147 1.00 78.75 98 GLN A N 1
ATOM 749 C CA . GLN A 1 98 ? -25.083 -4.098 -53.241 1.00 78.75 98 GLN A CA 1
ATOM 750 C C . GLN A 1 98 ? -25.261 -4.719 -54.635 1.00 78.75 98 GLN A C 1
ATOM 752 O O . GLN A 1 98 ? -25.629 -4.009 -55.574 1.00 78.75 98 GLN A O 1
ATOM 757 N N . ALA A 1 99 ? -25.032 -6.029 -54.781 1.00 75.62 99 ALA A N 1
ATOM 758 C CA . ALA A 1 99 ? -25.268 -6.739 -56.038 1.00 75.62 99 ALA A CA 1
ATOM 759 C C . ALA A 1 99 ? -26.769 -6.850 -56.368 1.00 75.62 99 ALA A C 1
ATOM 761 O O . ALA A 1 99 ? -27.153 -6.713 -57.529 1.00 75.62 99 ALA A O 1
ATOM 762 N N . ALA A 1 100 ? -27.629 -7.028 -55.359 1.00 71.44 100 ALA A N 1
ATOM 763 C CA . ALA A 1 100 ? -29.080 -7.076 -55.551 1.00 71.44 100 ALA A CA 1
ATOM 764 C C . ALA A 1 100 ? -29.678 -5.716 -55.968 1.00 71.44 100 ALA A C 1
ATOM 766 O O . ALA A 1 100 ? -30.648 -5.676 -56.723 1.00 71.44 100 ALA A O 1
ATOM 767 N N . ALA A 1 101 ? -29.081 -4.601 -55.535 1.00 69.88 101 ALA A N 1
ATOM 768 C CA . ALA A 1 101 ? -29.563 -3.256 -55.857 1.00 69.88 101 ALA A CA 1
ATOM 769 C C . ALA A 1 101 ? -29.271 -2.796 -57.305 1.00 69.88 101 ALA A C 1
ATOM 771 O O . ALA A 1 101 ? -29.888 -1.838 -57.763 1.00 69.88 101 ALA A O 1
ATOM 772 N N . GLN A 1 102 ? -28.368 -3.456 -58.046 1.00 62.19 102 GLN A N 1
ATOM 773 C CA . GLN A 1 102 ? -27.992 -3.060 -59.419 1.00 62.19 102 GLN A CA 1
ATOM 774 C C . GLN A 1 102 ? -28.788 -3.758 -60.539 1.00 62.19 102 GLN A C 1
ATOM 776 O O . GLN A 1 102 ? -28.585 -3.443 -61.707 1.00 62.19 102 GLN A O 1
ATOM 781 N N . VAL A 1 103 ? -29.717 -4.668 -60.221 1.00 60.50 103 VAL A N 1
ATOM 782 C CA . VAL A 1 103 ? -30.537 -5.392 -61.226 1.00 60.50 103 VAL A CA 1
ATOM 783 C C . VAL A 1 103 ? -31.927 -4.746 -61.419 1.00 60.50 103 VAL A C 1
ATOM 785 O O . VAL A 1 103 ? -32.823 -5.325 -62.024 1.00 60.50 103 VAL A O 1
ATOM 788 N N . GLY A 1 104 ? -32.134 -3.535 -60.899 1.00 56.78 104 GLY A N 1
ATOM 789 C CA . GLY A 1 104 ? -33.454 -2.920 -60.764 1.00 56.78 104 GLY A CA 1
ATOM 790 C C . GLY A 1 104 ? -33.703 -1.653 -61.577 1.00 56.78 104 GLY A C 1
ATOM 791 O O . GLY A 1 104 ? -34.331 -0.765 -61.028 1.00 56.78 104 GLY A O 1
ATOM 792 N N . ASP A 1 105 ? -33.250 -1.530 -62.825 1.00 53.09 105 ASP A N 1
ATOM 793 C CA . ASP A 1 105 ? -33.750 -0.476 -63.727 1.00 53.09 105 ASP A CA 1
ATOM 794 C C . ASP A 1 105 ? -33.475 -0.848 -65.192 1.00 53.09 105 ASP A C 1
ATOM 796 O O . ASP A 1 105 ? -32.324 -0.840 -65.617 1.00 53.09 105 ASP A O 1
ATOM 800 N N . GLU A 1 106 ? -34.526 -1.262 -65.915 1.00 47.38 106 GLU A N 1
ATOM 801 C CA . GLU A 1 106 ? -34.882 -0.838 -67.289 1.00 47.38 106 GLU A CA 1
ATOM 802 C C . GLU A 1 106 ? -35.924 -1.814 -67.893 1.00 47.38 106 GLU A C 1
ATOM 804 O O . GLU A 1 106 ? -35.578 -2.908 -68.345 1.00 47.38 106 GLU A O 1
ATOM 809 N N . PRO A 1 107 ? -37.229 -1.474 -67.887 1.00 57.56 107 PRO A N 1
ATOM 810 C CA . PRO A 1 107 ? -38.227 -2.158 -68.695 1.00 57.56 107 PRO A CA 1
ATOM 811 C C . PRO A 1 107 ? -38.515 -1.343 -69.962 1.00 57.56 107 PRO A C 1
ATOM 813 O O . PRO A 1 107 ? -39.109 -0.270 -69.877 1.00 57.56 107 PRO A O 1
ATOM 816 N N . ASP A 1 108 ? -38.183 -1.883 -71.136 1.00 48.09 108 ASP A N 1
ATOM 817 C CA . ASP A 1 108 ? -38.740 -1.401 -72.404 1.00 48.09 108 ASP A CA 1
ATOM 818 C C . ASP A 1 108 ? -39.763 -2.408 -72.971 1.00 48.09 108 ASP A C 1
ATOM 820 O O . ASP A 1 108 ? -39.504 -3.619 -72.990 1.00 48.09 108 ASP A O 1
ATOM 824 N N . PRO A 1 109 ? -40.948 -1.949 -73.421 1.00 70.69 109 PRO A N 1
ATOM 825 C CA . PRO A 1 109 ? -42.015 -2.803 -73.919 1.00 70.69 109 PRO A CA 1
ATOM 826 C C . PRO A 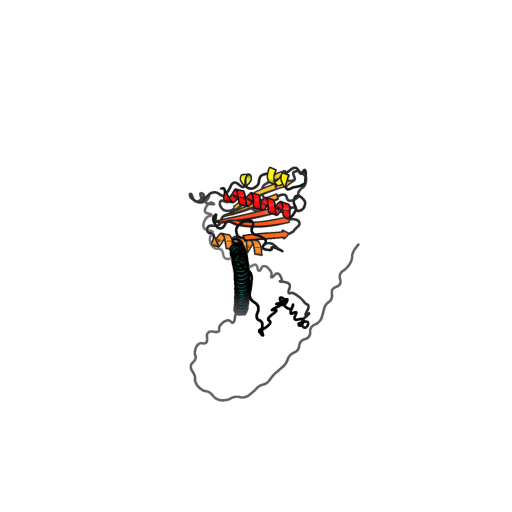1 109 ? -42.009 -2.869 -75.452 1.00 70.69 109 PRO A C 1
ATOM 828 O O . PRO A 1 109 ? -41.951 -1.830 -76.091 1.00 70.69 109 PRO A O 1
ATOM 831 N N . VAL A 1 110 ? -42.161 -4.070 -76.029 1.00 51.44 110 VAL A N 1
ATOM 832 C CA . VAL A 1 110 ? -43.025 -4.444 -77.184 1.00 51.44 110 VAL A CA 1
ATOM 833 C C . VAL A 1 110 ? -42.448 -5.631 -77.970 1.00 51.44 110 VAL A C 1
ATOM 835 O O . VAL A 1 110 ? -41.395 -5.510 -78.581 1.00 51.44 110 VAL A O 1
ATOM 838 N N . ASN A 1 111 ? -43.168 -6.761 -78.025 1.00 42.06 111 ASN A N 1
ATOM 839 C CA . ASN A 1 111 ? -43.866 -7.278 -79.224 1.00 42.06 111 ASN A CA 1
ATOM 840 C C . ASN A 1 111 ? -44.487 -8.670 -78.928 1.00 42.06 111 ASN A C 1
ATOM 842 O O . ASN A 1 111 ? -43.855 -9.461 -78.226 1.00 42.06 111 ASN A O 1
ATOM 846 N N . PRO A 1 112 ? -45.686 -9.020 -79.443 1.00 65.75 112 PRO A N 1
ATOM 847 C CA . PRO A 1 112 ? -46.296 -10.328 -79.234 1.00 65.75 112 PRO A CA 1
ATOM 848 C C . PRO A 1 112 ? -46.029 -11.301 -80.400 1.00 65.75 112 PRO A C 1
ATOM 850 O O . PRO A 1 112 ? -45.724 -10.891 -81.516 1.00 65.75 112 PRO A O 1
ATOM 853 N N . ALA A 1 113 ? -46.282 -12.583 -80.115 1.00 51.03 113 ALA A N 1
ATOM 854 C CA . ALA A 1 113 ? -46.319 -13.751 -81.005 1.00 51.03 113 ALA A CA 1
ATOM 855 C C . ALA A 1 113 ? -44.984 -14.478 -81.252 1.00 51.03 113 ALA A C 1
ATOM 857 O O . ALA A 1 113 ? -44.152 -14.057 -82.047 1.00 51.03 113 ALA A O 1
ATOM 858 N N . THR A 1 114 ? -44.844 -15.687 -80.700 1.00 41.34 114 THR A N 1
ATOM 859 C CA . THR A 1 114 ? -45.167 -16.953 -81.395 1.00 41.34 114 THR A CA 1
ATOM 860 C C . THR A 1 114 ? -44.964 -18.122 -80.422 1.00 41.34 114 THR A C 1
ATOM 862 O O . THR A 1 114 ? -44.057 -18.105 -79.597 1.00 41.34 114 THR A O 1
ATOM 865 N N . ALA A 1 115 ? -45.877 -19.090 -80.477 1.00 55.31 115 ALA A N 1
ATOM 866 C CA . ALA A 1 115 ? -45.868 -20.327 -79.708 1.00 55.31 115 ALA A CA 1
ATOM 867 C C . ALA A 1 115 ? -44.720 -21.262 -80.127 1.00 55.31 115 ALA A C 1
ATOM 869 O O . ALA A 1 115 ? -44.447 -21.352 -81.315 1.00 55.31 115 ALA A O 1
ATOM 870 N N . ASP A 1 116 ? -44.117 -21.972 -79.169 1.00 43.47 116 ASP A N 1
ATOM 871 C CA . ASP A 1 116 ? -43.935 -23.436 -79.189 1.00 43.47 116 ASP A CA 1
ATOM 872 C C . ASP A 1 116 ? -43.251 -23.901 -77.881 1.00 43.47 116 ASP A C 1
ATOM 874 O O . ASP A 1 116 ? -42.281 -23.307 -77.414 1.00 43.47 116 ASP A O 1
ATOM 878 N N . GLN A 1 117 ? -43.806 -24.944 -77.264 1.00 44.91 117 GLN A N 1
ATOM 879 C CA . GLN A 1 117 ? -43.166 -25.793 -76.237 1.00 44.91 117 GLN A CA 1
ATOM 880 C C . GLN A 1 117 ? -42.242 -26.821 -76.958 1.00 44.91 117 GLN A C 1
ATOM 882 O O . GLN A 1 117 ? -42.356 -26.894 -78.180 1.00 44.91 117 GLN A O 1
ATOM 887 N N . PRO A 1 118 ? -41.382 -27.663 -76.316 1.00 63.44 118 PRO A N 1
ATOM 888 C CA . PRO A 1 118 ? -41.466 -28.167 -74.936 1.00 63.44 118 PRO A CA 1
ATOM 889 C C . PRO A 1 118 ? -40.126 -28.438 -74.184 1.00 63.44 118 PRO A C 1
ATOM 891 O O . PRO A 1 118 ? -39.030 -28.268 -74.702 1.00 63.44 118 PRO A O 1
ATOM 894 N N . ASP A 1 119 ? -40.296 -28.948 -72.955 1.00 45.53 119 ASP A N 1
ATOM 895 C CA . ASP A 1 119 ? -39.462 -29.932 -72.236 1.00 45.53 119 ASP A CA 1
ATOM 896 C C . ASP A 1 119 ? -38.166 -29.552 -71.468 1.00 45.53 119 ASP A C 1
ATOM 898 O O . ASP A 1 119 ? -37.125 -29.219 -72.018 1.00 45.53 119 ASP A O 1
ATOM 902 N N . GLN A 1 120 ? -38.261 -29.849 -70.161 1.00 44.53 120 GLN A N 1
ATOM 903 C CA . GLN A 1 120 ? -37.341 -30.638 -69.319 1.00 44.53 120 GLN A CA 1
ATOM 904 C C . GLN A 1 120 ? -36.083 -30.043 -68.648 1.00 44.53 120 GLN A C 1
ATOM 906 O O . GLN A 1 120 ? -35.118 -29.627 -69.270 1.00 44.53 120 GLN A O 1
ATOM 911 N N . GLN A 1 121 ? -36.087 -30.271 -67.321 1.00 46.06 121 GLN A N 1
ATOM 912 C CA . GLN A 1 121 ? -34.981 -30.720 -66.457 1.00 46.06 121 GLN A CA 1
ATOM 913 C C . GLN A 1 121 ? -33.845 -29.742 -66.117 1.00 46.06 121 GLN A C 1
ATOM 915 O O . GLN A 1 121 ? -32.933 -29.528 -66.900 1.00 46.06 121 GLN A O 1
ATOM 920 N N . ALA A 1 122 ? -33.800 -29.325 -64.845 1.00 42.72 122 ALA A N 1
ATOM 921 C CA . ALA A 1 122 ? -32.782 -29.765 -63.870 1.00 42.72 122 ALA A CA 1
ATOM 922 C C . ALA A 1 122 ? -32.978 -29.017 -62.533 1.00 42.72 122 ALA A C 1
ATOM 924 O O . ALA A 1 122 ? -32.980 -27.795 -62.489 1.00 42.72 122 ALA A O 1
ATOM 925 N N . ALA A 1 123 ? -33.320 -29.759 -61.474 1.00 47.38 123 ALA A N 1
ATOM 926 C CA . ALA A 1 123 ? -32.498 -29.953 -60.268 1.00 47.38 123 ALA A CA 1
ATOM 927 C C . ALA A 1 123 ? -32.324 -28.679 -59.408 1.00 47.38 123 ALA A C 1
ATOM 929 O O . ALA A 1 123 ? -31.587 -27.768 -59.748 1.00 47.38 123 ALA A O 1
ATOM 930 N N . ALA A 1 124 ? -33.095 -28.516 -58.332 1.00 48.44 124 ALA A N 1
ATOM 931 C CA . ALA A 1 124 ? -32.831 -29.124 -57.023 1.00 48.44 124 ALA A CA 1
ATOM 932 C C . ALA A 1 124 ? -31.447 -28.754 -56.468 1.00 48.44 124 ALA A C 1
ATOM 934 O O . ALA A 1 124 ? -30.459 -29.363 -56.857 1.00 48.44 124 ALA A O 1
ATOM 935 N N . GLN A 1 125 ? -31.417 -27.827 -55.506 1.00 49.03 125 GLN A N 1
ATOM 936 C CA . GLN A 1 125 ? -30.704 -28.004 -54.237 1.00 49.03 125 GLN A CA 1
ATOM 937 C C . GLN A 1 125 ? -31.109 -26.896 -53.256 1.00 49.03 125 GLN A C 1
ATOM 939 O O . GLN A 1 125 ? -30.595 -25.783 -53.265 1.00 49.03 125 GLN A O 1
ATOM 944 N N . ALA A 1 126 ? -32.078 -27.247 -52.411 1.00 45.28 126 ALA A N 1
ATOM 945 C CA . ALA A 1 126 ? -32.255 -26.647 -51.103 1.00 45.28 126 ALA A CA 1
ATOM 946 C C . ALA A 1 126 ? -31.085 -27.110 -50.223 1.00 45.28 126 ALA A C 1
ATOM 948 O O . ALA A 1 126 ? -30.921 -28.308 -49.992 1.00 45.28 126 ALA A O 1
ATOM 949 N N . GLY A 1 127 ? -30.255 -26.167 -49.787 1.00 40.41 127 GLY A N 1
ATOM 950 C CA . GLY A 1 127 ? -29.216 -26.367 -48.783 1.00 40.41 127 GLY A CA 1
ATOM 951 C C . GLY A 1 127 ? -29.612 -25.636 -47.510 1.00 40.41 127 GLY A C 1
ATOM 952 O O . GLY A 1 127 ? -29.156 -24.526 -47.263 1.00 40.41 127 GLY A O 1
ATOM 953 N N . GLU A 1 128 ? -30.502 -26.245 -46.735 1.00 47.00 128 GLU A N 1
ATOM 954 C CA . GLU A 1 128 ? -30.856 -25.820 -45.384 1.00 47.00 128 GLU A CA 1
ATOM 955 C C . GLU A 1 128 ? -29.709 -26.247 -44.453 1.00 47.00 128 GLU A C 1
ATOM 957 O O . GLU A 1 128 ? -29.635 -27.396 -44.023 1.00 47.00 128 GLU A O 1
ATOM 962 N N . GLN A 1 129 ? -28.744 -25.352 -44.224 1.00 44.28 129 GLN A N 1
ATOM 963 C CA . GLN A 1 129 ? -27.687 -25.557 -43.232 1.00 44.28 129 GLN A CA 1
ATOM 964 C C . GLN A 1 129 ? -28.153 -25.006 -41.883 1.00 44.28 129 GLN A C 1
ATOM 966 O O . GLN A 1 129 ? -28.117 -23.808 -41.615 1.00 44.28 129 GLN A O 1
ATOM 971 N N . VAL A 1 130 ? -28.618 -25.929 -41.046 1.00 47.22 130 VAL A N 1
ATOM 972 C CA . VAL A 1 130 ? -28.807 -25.754 -39.606 1.00 47.22 130 VAL A CA 1
ATOM 973 C C . VAL A 1 130 ? -27.419 -25.661 -38.955 1.00 47.22 130 VAL A C 1
ATOM 975 O O . VAL A 1 130 ? -26.621 -26.577 -39.157 1.00 47.22 130 VAL A O 1
ATOM 978 N N . PRO A 1 131 ? -27.096 -24.617 -38.171 1.00 53.88 131 PRO A N 1
ATOM 979 C CA . PRO A 1 131 ? -25.855 -24.594 -37.407 1.00 53.88 131 PRO A CA 1
ATOM 980 C C . PRO A 1 131 ? -25.921 -25.611 -36.261 1.00 53.88 131 PRO A C 1
ATOM 982 O O . PRO A 1 131 ? -26.772 -25.515 -35.373 1.00 53.88 131 PRO A O 1
ATOM 985 N N . GLU A 1 132 ? -25.012 -26.584 -36.292 1.00 44.84 132 GLU A N 1
ATOM 986 C CA . GLU A 1 132 ? -24.708 -27.485 -35.182 1.00 44.84 132 GLU A CA 1
ATOM 987 C C . GLU A 1 132 ? -24.244 -26.680 -33.959 1.00 44.84 132 GLU A C 1
ATOM 989 O O . GLU A 1 132 ? -23.280 -25.917 -34.009 1.00 44.84 132 GLU A O 1
ATOM 994 N N . GLN A 1 133 ? -24.949 -26.862 -32.842 1.00 49.00 133 GLN A N 1
ATOM 995 C CA . GLN A 1 133 ? -24.500 -26.430 -31.523 1.00 49.00 133 GLN A CA 1
ATOM 996 C C . GLN A 1 133 ? -23.273 -27.252 -31.097 1.00 49.00 133 GLN A C 1
ATOM 998 O O . GLN A 1 133 ? -23.317 -28.482 -31.191 1.00 49.00 133 GLN A O 1
ATOM 1003 N N . PRO A 1 134 ? -22.216 -26.630 -30.549 1.00 54.28 134 PRO A N 1
ATOM 1004 C CA . PRO A 1 134 ? -21.133 -27.367 -29.916 1.00 54.28 134 PRO A CA 1
ATOM 1005 C C . PRO A 1 134 ? -21.643 -28.100 -28.673 1.00 54.28 134 PRO A C 1
ATOM 1007 O O . PRO A 1 134 ? -22.177 -27.496 -27.742 1.00 54.28 134 PRO A O 1
ATOM 1010 N N . GLN A 1 135 ? -21.481 -29.422 -28.679 1.00 45.94 135 GLN A N 1
ATOM 1011 C CA . GLN A 1 135 ? -21.777 -30.299 -27.557 1.00 45.94 135 GLN A CA 1
ATOM 1012 C C . GLN A 1 135 ? -20.894 -29.962 -26.351 1.00 45.94 135 GLN A C 1
ATOM 1014 O O . GLN A 1 135 ? -19.668 -30.043 -26.400 1.00 45.94 135 GLN A O 1
ATOM 1019 N N . GLU A 1 136 ? -21.557 -29.651 -25.244 1.00 48.81 136 GLU A N 1
ATOM 1020 C CA . GLU A 1 136 ? -21.001 -29.568 -23.901 1.00 48.81 136 GLU A CA 1
ATOM 1021 C C . GLU A 1 136 ? -20.529 -30.966 -23.457 1.00 48.81 136 GLU A C 1
ATOM 1023 O O . GLU A 1 136 ? -21.321 -31.827 -23.068 1.00 48.81 136 GLU A O 1
ATOM 1028 N N . GLN A 1 137 ? -19.224 -31.223 -23.567 1.00 50.19 137 GLN A N 1
ATOM 1029 C CA . GLN A 1 137 ? -18.586 -32.420 -23.023 1.00 50.19 137 GLN A CA 1
ATOM 1030 C C . GLN A 1 137 ? -18.107 -32.158 -21.596 1.00 50.19 137 GLN A C 1
ATOM 1032 O O . GLN A 1 137 ? -17.056 -31.568 -21.354 1.00 50.19 137 GLN A O 1
ATOM 1037 N N . ALA A 1 138 ? -18.875 -32.674 -20.642 1.00 46.41 138 ALA A N 1
ATOM 1038 C CA . ALA A 1 138 ? -18.389 -32.979 -19.307 1.00 46.41 138 ALA A CA 1
ATOM 1039 C C . ALA A 1 138 ? -17.458 -34.205 -19.343 1.00 46.41 138 ALA A C 1
ATOM 1041 O O . ALA A 1 138 ? -17.752 -35.187 -20.030 1.00 46.41 138 ALA A O 1
ATOM 1042 N N . PRO A 1 139 ? -16.430 -34.228 -18.485 1.00 51.72 139 PRO A N 1
ATOM 1043 C CA . PRO A 1 139 ? -16.065 -35.465 -17.820 1.00 51.72 139 PRO A CA 1
ATOM 1044 C C . PRO A 1 139 ? -16.170 -35.307 -16.304 1.00 51.72 139 PRO A C 1
ATOM 1046 O O . PRO A 1 139 ? -15.364 -34.659 -15.640 1.00 51.72 139 PRO A O 1
ATOM 1049 N N . ALA A 1 140 ? -17.172 -35.986 -15.753 1.00 42.09 140 ALA A N 1
ATOM 1050 C CA . ALA A 1 140 ? -17.102 -36.516 -14.406 1.00 42.09 140 ALA A CA 1
ATOM 1051 C C . ALA A 1 140 ? -16.138 -37.711 -14.419 1.00 42.09 140 ALA A C 1
ATOM 1053 O O . ALA A 1 140 ? -16.392 -38.659 -15.155 1.00 42.09 140 ALA A O 1
ATOM 1054 N N . GLN A 1 141 ? -15.068 -37.659 -13.619 1.00 45.72 141 GLN A N 1
ATOM 1055 C CA . GLN A 1 141 ? -14.479 -38.782 -12.868 1.00 45.72 141 GLN A CA 1
ATOM 1056 C C . GLN A 1 141 ? -13.130 -38.364 -12.263 1.00 45.72 141 GLN A C 1
ATOM 1058 O O . GLN A 1 141 ? -12.127 -38.323 -12.961 1.00 45.72 141 GLN A O 1
ATOM 1063 N N . ALA A 1 142 ? -13.124 -38.077 -10.956 1.00 41.62 142 ALA A N 1
ATOM 1064 C CA . ALA A 1 142 ? -12.024 -38.372 -10.027 1.00 41.62 142 ALA A CA 1
ATOM 1065 C C . ALA A 1 142 ? -12.433 -37.971 -8.594 1.00 41.62 142 ALA A C 1
ATOM 1067 O O . ALA A 1 142 ? -11.886 -37.051 -7.992 1.00 41.62 142 ALA A O 1
ATOM 1068 N N . GLN A 1 143 ? -13.428 -38.665 -8.039 1.00 45.84 143 GLN A N 1
ATOM 1069 C CA . GLN A 1 143 ? -13.414 -38.967 -6.609 1.00 45.84 143 GLN A CA 1
ATOM 1070 C C . GLN A 1 143 ? -12.574 -40.231 -6.463 1.00 45.84 143 GLN A C 1
ATOM 1072 O O . GLN A 1 143 ? -12.965 -41.255 -7.006 1.00 45.84 143 GLN A O 1
ATOM 1077 N N . GLU A 1 144 ? -11.421 -40.142 -5.809 1.00 40.16 144 GLU A N 1
ATOM 1078 C CA . GLU A 1 144 ? -11.042 -40.997 -4.680 1.00 40.16 144 GLU A CA 1
ATOM 1079 C C . GLU A 1 144 ? -9.604 -40.641 -4.263 1.00 40.16 144 GLU A C 1
ATOM 1081 O O . GLU A 1 144 ? -8.733 -40.462 -5.105 1.00 40.16 144 GLU A O 1
ATOM 1086 N N . GLN A 1 145 ? -9.371 -40.657 -2.951 1.00 43.19 145 GLN A N 1
ATOM 1087 C CA . GLN A 1 145 ? -8.088 -40.732 -2.242 1.00 43.19 145 GLN A CA 1
ATOM 1088 C C . GLN A 1 145 ? -7.602 -39.485 -1.483 1.00 43.19 145 GLN A C 1
ATOM 1090 O O . GLN A 1 145 ? -7.160 -38.477 -2.021 1.00 43.19 145 GLN A O 1
ATOM 1095 N N . ALA A 1 146 ? -7.586 -39.719 -0.165 1.00 41.19 146 ALA A N 1
ATOM 1096 C CA . ALA A 1 146 ? -6.719 -39.153 0.859 1.00 41.19 146 ALA A CA 1
ATOM 1097 C C . ALA A 1 146 ? -7.192 -37.887 1.590 1.00 41.19 146 ALA A C 1
ATOM 1099 O O . ALA A 1 146 ? -6.501 -36.878 1.686 1.00 41.19 146 ALA A O 1
ATOM 1100 N N . GLN A 1 147 ? -8.298 -38.054 2.326 1.00 47.22 147 GLN A N 1
ATOM 1101 C CA . GLN A 1 147 ? -8.259 -37.717 3.751 1.00 47.22 147 GLN A CA 1
ATOM 1102 C C . GLN A 1 147 ? -7.088 -38.462 4.412 1.00 47.22 147 GLN A C 1
ATOM 1104 O O . GLN A 1 147 ? -7.146 -39.679 4.577 1.00 47.22 147 GLN A O 1
ATOM 1109 N N . GLN A 1 148 ? -6.063 -37.733 4.845 1.00 46.34 148 GLN A N 1
ATOM 1110 C CA . GLN A 1 148 ? -5.275 -38.110 6.015 1.00 46.34 148 GLN A CA 1
ATOM 1111 C C . GLN A 1 148 ? -4.989 -36.862 6.845 1.00 46.34 148 GLN A C 1
ATOM 1113 O O . GLN A 1 148 ? -4.265 -35.948 6.460 1.00 46.34 148 GLN A O 1
ATOM 1118 N N . GLN A 1 149 ? -5.657 -36.836 7.992 1.00 43.94 149 GLN A N 1
ATOM 1119 C CA . GLN A 1 149 ? -5.450 -35.911 9.085 1.00 43.94 149 GLN A CA 1
ATOM 1120 C C . GLN A 1 149 ? -4.082 -36.123 9.757 1.00 43.94 149 GLN A C 1
ATOM 1122 O O . GLN A 1 149 ? -3.719 -37.251 10.080 1.00 43.94 149 GLN A O 1
ATOM 1127 N N . ALA A 1 150 ? -3.495 -34.976 10.129 1.00 40.78 150 ALA A N 1
ATOM 1128 C CA . ALA A 1 150 ? -2.822 -34.662 11.402 1.00 40.78 150 ALA A CA 1
ATOM 1129 C C . ALA A 1 150 ? -1.312 -34.947 11.521 1.00 40.78 150 ALA A C 1
ATOM 1131 O O . ALA A 1 150 ? -0.753 -35.701 10.734 1.00 40.78 150 ALA A O 1
ATOM 1132 N N . PRO A 1 151 ? -0.655 -34.469 12.599 1.00 47.16 151 PRO A N 1
ATOM 1133 C CA . PRO A 1 151 ? -0.654 -33.139 13.225 1.00 47.16 151 PRO A CA 1
ATOM 1134 C C . PRO A 1 151 ? 0.763 -32.508 13.168 1.00 47.16 151 PRO A C 1
ATOM 1136 O O . PRO A 1 151 ? 1.745 -33.175 12.857 1.00 47.16 151 PRO A O 1
ATOM 1139 N N . GLY A 1 152 ? 0.888 -31.207 13.453 1.00 42.84 152 GLY A N 1
ATOM 1140 C CA . GLY A 1 152 ? 2.161 -30.476 13.331 1.00 42.84 152 GLY A CA 1
ATOM 1141 C C . GLY A 1 152 ? 3.248 -30.845 14.356 1.00 42.84 152 GLY A C 1
ATOM 1142 O O . GLY A 1 152 ? 2.976 -31.573 15.310 1.00 42.84 152 GLY A O 1
ATOM 1143 N N . PRO A 1 153 ? 4.458 -30.264 14.240 1.00 53.28 153 PRO A N 1
ATOM 1144 C CA . PRO A 1 153 ? 5.397 -30.181 15.345 1.00 53.28 153 PRO A CA 1
ATOM 1145 C C . PRO A 1 153 ? 5.547 -28.745 15.860 1.00 53.28 153 PRO A C 1
ATOM 1147 O O . PRO A 1 153 ? 5.820 -27.788 15.135 1.00 53.28 153 PRO A O 1
ATOM 1150 N N . GLN A 1 154 ? 5.380 -28.646 17.173 1.00 46.03 154 GLN A N 1
ATOM 1151 C CA . GLN A 1 154 ? 5.788 -27.544 18.028 1.00 46.03 154 GLN A CA 1
ATOM 1152 C C . GLN A 1 154 ? 7.294 -27.306 17.860 1.00 46.03 154 GLN A C 1
ATOM 1154 O O . GLN A 1 154 ? 8.089 -28.226 18.058 1.00 46.03 154 GLN A O 1
ATOM 1159 N N . ILE A 1 155 ? 7.704 -26.077 17.543 1.00 46.81 155 ILE A N 1
ATOM 1160 C CA . ILE A 1 155 ? 9.113 -25.699 17.663 1.00 46.81 155 ILE A CA 1
ATOM 1161 C C . ILE A 1 155 ? 9.360 -25.352 19.129 1.00 46.81 155 ILE A C 1
ATOM 1163 O O . ILE A 1 155 ? 8.930 -24.315 19.635 1.00 46.81 155 ILE A O 1
ATOM 1167 N N . ALA A 1 156 ? 10.016 -26.289 19.807 1.00 45.72 156 ALA A N 1
ATOM 1168 C CA . ALA A 1 156 ? 10.533 -26.139 21.150 1.00 45.72 156 ALA A CA 1
ATOM 1169 C C . ALA A 1 156 ? 11.588 -25.025 21.196 1.00 45.72 156 ALA A C 1
ATOM 1171 O O . ALA A 1 156 ? 12.516 -24.973 20.388 1.00 45.72 156 ALA A O 1
ATOM 1172 N N . GLN A 1 157 ? 11.433 -24.147 22.181 1.00 48.97 157 GLN A N 1
ATOM 1173 C CA . GLN A 1 157 ? 12.440 -23.188 22.609 1.00 48.97 157 GLN A CA 1
ATOM 1174 C C . GLN A 1 157 ? 13.635 -23.959 23.184 1.00 48.97 157 GLN A C 1
ATOM 1176 O O . GLN A 1 157 ? 13.474 -24.727 24.132 1.00 48.97 157 GLN A O 1
ATOM 1181 N N . ALA A 1 158 ? 14.827 -23.749 22.627 1.00 40.25 158 ALA A N 1
ATOM 1182 C CA . ALA A 1 158 ? 16.073 -24.192 23.241 1.00 40.25 158 ALA A CA 1
ATOM 1183 C C . ALA A 1 158 ? 16.669 -23.058 24.104 1.00 40.25 158 ALA A C 1
ATOM 1185 O O . ALA A 1 158 ? 16.581 -21.887 23.721 1.00 40.25 158 ALA A O 1
ATOM 1186 N N . PRO A 1 159 ? 17.243 -23.391 25.274 1.00 55.94 159 PRO A N 1
ATOM 1187 C CA . PRO A 1 159 ? 17.648 -22.433 26.291 1.00 55.94 159 PRO A CA 1
ATOM 1188 C C . PRO A 1 159 ? 18.976 -21.734 25.989 1.00 55.94 159 PRO A C 1
ATOM 1190 O O . PRO A 1 159 ? 19.891 -22.274 25.370 1.00 55.94 159 PRO A O 1
ATOM 1193 N N . VAL A 1 160 ? 19.061 -20.527 26.540 1.00 46.91 160 VAL A N 1
ATOM 1194 C CA . VAL A 1 160 ? 20.251 -19.698 26.719 1.00 46.91 160 VAL A CA 1
ATOM 1195 C C . VAL A 1 160 ? 21.338 -20.504 27.439 1.00 46.91 160 VAL A C 1
ATOM 1197 O O . VAL A 1 160 ? 21.165 -20.864 28.603 1.00 46.91 160 VAL A O 1
ATOM 1200 N N . GLN A 1 161 ? 22.467 -20.763 26.776 1.00 52.69 161 GLN A N 1
ATOM 1201 C CA . GLN A 1 161 ? 23.702 -21.144 27.460 1.00 52.69 161 GLN A CA 1
ATOM 1202 C C . GLN A 1 161 ? 24.583 -19.912 27.637 1.00 52.69 161 GLN A C 1
ATOM 1204 O O . GLN A 1 161 ? 25.067 -19.315 26.677 1.00 52.69 161 GLN A O 1
ATOM 1209 N N . ALA A 1 162 ? 24.757 -19.547 28.904 1.00 49.66 162 ALA A N 1
ATOM 1210 C CA . ALA A 1 162 ? 25.809 -18.673 29.377 1.00 49.66 162 ALA A CA 1
ATOM 1211 C C . ALA A 1 162 ? 27.152 -19.417 29.308 1.00 49.66 162 ALA A C 1
ATOM 1213 O O . ALA A 1 162 ? 27.269 -20.537 29.806 1.00 49.66 162 ALA A O 1
ATOM 1214 N N . GLY A 1 163 ? 28.159 -18.774 28.721 1.00 42.31 163 GLY A N 1
ATOM 1215 C CA . GLY A 1 163 ? 29.559 -19.188 28.753 1.00 42.31 163 GLY A CA 1
ATOM 1216 C C . GLY A 1 163 ? 30.451 -17.953 28.949 1.00 42.31 163 GLY A C 1
ATOM 1217 O O . GLY A 1 163 ? 30.098 -16.892 28.428 1.00 42.31 163 GLY A O 1
ATOM 1218 N N . PRO A 1 164 ? 31.532 -18.046 29.743 1.00 55.66 164 PRO A N 1
ATOM 1219 C CA . PRO A 1 164 ? 32.154 -16.899 30.393 1.00 55.66 164 PRO A CA 1
ATOM 1220 C C . PRO A 1 164 ? 33.358 -16.328 29.629 1.00 55.66 164 PRO A C 1
ATOM 1222 O O . PRO A 1 164 ? 33.986 -17.001 28.821 1.00 55.66 164 PRO A O 1
ATOM 1225 N N . ASP A 1 165 ? 33.667 -15.080 29.980 1.00 47.72 165 ASP A N 1
ATOM 1226 C CA . ASP A 1 165 ? 34.991 -14.451 30.021 1.00 47.72 165 ASP A CA 1
ATOM 1227 C C . ASP A 1 165 ? 35.940 -14.642 28.825 1.00 47.72 165 ASP A C 1
ATOM 1229 O O . ASP A 1 165 ? 36.740 -15.572 28.734 1.00 47.72 165 ASP A O 1
ATOM 1233 N N . GLY A 1 166 ? 35.913 -13.647 27.941 1.00 45.62 166 GLY A N 1
ATOM 1234 C CA . GLY A 1 166 ? 36.930 -13.401 26.929 1.00 45.62 166 GLY A CA 1
ATOM 1235 C C . GLY A 1 166 ? 37.147 -11.902 26.797 1.00 45.62 166 GLY A C 1
ATOM 1236 O O . GLY A 1 166 ? 36.691 -11.285 25.839 1.00 45.62 166 GLY A O 1
ATOM 1237 N N . SER A 1 167 ? 37.790 -11.317 27.806 1.00 49.31 167 SER A N 1
ATOM 1238 C CA . SER A 1 167 ? 38.208 -9.916 27.856 1.00 49.31 167 SER A CA 1
ATOM 1239 C C . SER A 1 167 ? 39.026 -9.530 26.613 1.00 49.31 167 SER A C 1
ATOM 1241 O O . SER A 1 167 ? 40.224 -9.798 26.539 1.00 49.31 167 SER A O 1
ATOM 1243 N N . GLN A 1 168 ? 38.387 -8.875 25.641 1.00 52.91 168 GLN A N 1
ATOM 1244 C CA . GLN A 1 168 ? 39.066 -8.120 24.588 1.00 52.91 168 GLN A CA 1
ATOM 1245 C C . GLN A 1 168 ? 38.906 -6.616 24.849 1.00 52.91 168 GLN A C 1
ATOM 1247 O O . GLN A 1 168 ? 37.828 -6.171 25.252 1.00 52.91 168 GLN A O 1
ATOM 1252 N N . PRO A 1 169 ? 39.970 -5.817 24.654 1.00 54.44 169 PRO A N 1
ATOM 1253 C CA . PRO A 1 169 ? 39.958 -4.400 24.972 1.00 54.44 169 PRO A CA 1
ATOM 1254 C C . PRO A 1 169 ? 38.987 -3.659 24.050 1.00 54.44 169 PRO A C 1
ATOM 1256 O O . PRO A 1 169 ? 39.156 -3.616 22.832 1.00 54.44 169 PRO A O 1
ATOM 1259 N N . VAL A 1 170 ? 37.975 -3.050 24.667 1.00 46.72 170 VAL A N 1
ATOM 1260 C CA . VAL A 1 170 ? 37.068 -2.079 24.054 1.00 46.72 170 VAL A CA 1
ATOM 1261 C C . VAL A 1 170 ? 37.872 -0.882 23.547 1.00 46.72 170 VAL A C 1
ATOM 1263 O O . VAL A 1 170 ? 38.182 0.055 24.284 1.00 46.72 170 VAL A O 1
ATOM 1266 N N . ALA A 1 171 ? 38.225 -0.925 22.263 1.00 50.53 171 ALA A N 1
ATOM 1267 C CA . ALA A 1 171 ? 38.662 0.247 21.530 1.00 50.53 171 ALA A CA 1
ATOM 1268 C C . ALA A 1 171 ? 37.531 1.284 21.570 1.00 50.53 171 ALA A C 1
ATOM 1270 O O . ALA A 1 171 ? 36.381 1.002 21.238 1.00 50.53 171 ALA A O 1
ATOM 1271 N N . GLN A 1 172 ? 37.906 2.459 22.065 1.00 49.75 172 GLN A N 1
ATOM 1272 C CA . GLN A 1 172 ? 37.113 3.657 22.294 1.00 49.75 172 GLN A CA 1
ATOM 1273 C C . GLN A 1 172 ? 35.897 3.815 21.380 1.00 49.75 172 GLN A C 1
ATOM 1275 O O . GLN A 1 172 ? 35.999 3.830 20.155 1.00 49.75 172 GLN A O 1
ATOM 1280 N N . ALA A 1 173 ? 34.761 4.047 22.040 1.00 47.06 173 ALA A N 1
ATOM 1281 C CA . ALA A 1 173 ? 33.531 4.566 21.476 1.00 47.06 173 ALA A CA 1
ATOM 1282 C C . ALA A 1 173 ? 33.810 5.795 20.596 1.00 47.06 173 ALA A C 1
ATOM 1284 O O . ALA A 1 173 ? 33.893 6.934 21.064 1.00 47.06 173 ALA A O 1
ATOM 1285 N N . GLY A 1 174 ? 33.929 5.546 19.292 1.00 43.91 174 GLY A N 1
ATOM 1286 C CA . GLY A 1 174 ? 33.700 6.552 18.277 1.00 43.91 174 GLY A CA 1
ATOM 1287 C C . GLY A 1 174 ? 32.287 7.082 18.478 1.00 43.91 174 GLY A C 1
ATOM 1288 O O . GLY A 1 174 ? 31.317 6.327 18.460 1.00 43.91 174 GLY A O 1
ATOM 1289 N N . ARG A 1 175 ? 32.194 8.385 18.739 1.00 53.31 175 ARG A N 1
ATOM 1290 C CA . ARG A 1 175 ? 30.944 9.147 18.791 1.00 53.31 175 ARG A CA 1
ATOM 1291 C C . ARG A 1 175 ? 30.018 8.710 17.645 1.00 53.31 175 ARG A C 1
ATOM 1293 O O . ARG A 1 175 ? 30.538 8.494 16.548 1.00 53.31 175 ARG A O 1
ATOM 1300 N N . PRO A 1 176 ? 28.688 8.627 17.849 1.00 48.88 176 PRO A N 1
ATOM 1301 C CA . PRO A 1 176 ? 27.755 8.412 16.752 1.00 48.88 176 PRO A CA 1
ATOM 1302 C C . PRO A 1 176 ? 27.986 9.531 15.742 1.00 48.88 176 PRO A C 1
ATOM 1304 O O . PRO A 1 176 ? 27.659 10.694 15.978 1.00 48.88 176 PRO A O 1
ATOM 1307 N N . SER A 1 177 ? 28.662 9.184 14.651 1.00 48.53 177 SER A N 1
ATOM 1308 C CA . SER A 1 177 ? 28.836 10.076 13.526 1.00 48.53 177 SER A CA 1
ATOM 1309 C C . SER A 1 177 ? 27.426 10.293 13.003 1.00 48.53 177 SER A C 1
ATOM 1311 O O . SER A 1 177 ? 26.808 9.358 12.490 1.00 48.53 177 SER A O 1
ATOM 1313 N N . LEU A 1 178 ? 26.882 11.488 13.236 1.00 47.50 178 LEU A N 1
ATOM 1314 C CA . LEU A 1 178 ? 25.702 11.982 12.545 1.00 47.50 178 LEU A CA 1
ATOM 1315 C C . LEU A 1 178 ? 26.065 11.938 11.063 1.00 47.50 178 LEU A C 1
ATOM 1317 O O . LEU A 1 178 ? 26.681 12.873 10.555 1.00 47.50 178 LEU A O 1
ATOM 1321 N N . ARG A 1 179 ? 25.794 10.799 10.407 1.00 48.78 179 ARG A N 1
ATOM 1322 C CA . ARG A 1 179 ? 25.993 10.630 8.972 1.00 48.78 179 ARG A CA 1
ATOM 1323 C C . ARG A 1 179 ? 25.202 11.749 8.327 1.00 48.78 179 ARG A C 1
ATOM 1325 O O . ARG A 1 179 ? 23.973 11.758 8.363 1.00 48.78 179 ARG A O 1
ATOM 1332 N N . GLN A 1 180 ? 25.941 12.728 7.828 1.00 54.16 180 GLN A N 1
ATOM 1333 C CA . GLN A 1 180 ? 25.402 13.808 7.035 1.00 54.16 180 GLN A CA 1
ATOM 1334 C C . GLN A 1 180 ? 24.613 13.136 5.903 1.00 54.16 180 GLN A C 1
ATOM 1336 O O . GLN A 1 180 ? 25.156 12.212 5.289 1.00 54.16 180 GLN A O 1
ATOM 1341 N N . PRO A 1 181 ? 23.328 13.479 5.705 1.00 55.47 181 PRO A N 1
ATOM 1342 C CA . PRO A 1 181 ? 22.508 12.827 4.695 1.00 55.47 181 PRO A CA 1
ATOM 1343 C C . PRO A 1 181 ? 23.249 12.898 3.361 1.00 55.47 181 PRO A C 1
ATOM 1345 O O . PRO A 1 181 ? 23.691 13.979 2.974 1.00 55.47 181 PRO A O 1
ATOM 1348 N N . GLU A 1 182 ? 23.450 11.742 2.719 1.00 56.53 182 GLU A N 1
ATOM 1349 C CA . GLU A 1 182 ? 24.113 11.650 1.418 1.00 56.53 182 GLU A CA 1
ATOM 1350 C C . GLU A 1 182 ? 23.468 12.662 0.470 1.00 56.53 182 GLU A C 1
ATOM 1352 O O . GLU A 1 182 ? 22.290 12.562 0.116 1.00 56.53 182 GLU A O 1
ATOM 1357 N N . ALA A 1 183 ? 24.238 13.695 0.131 1.00 58.41 183 ALA A N 1
ATOM 1358 C CA . ALA A 1 183 ? 23.794 14.804 -0.687 1.00 58.41 183 ALA A CA 1
ATOM 1359 C C . ALA A 1 183 ? 23.566 14.296 -2.115 1.00 58.41 183 ALA A C 1
ATOM 1361 O O . ALA A 1 183 ? 24.503 14.189 -2.900 1.00 58.41 183 ALA A O 1
ATOM 1362 N N . GLY A 1 184 ? 22.324 13.934 -2.437 1.00 70.44 184 GLY A N 1
ATOM 1363 C CA . GLY A 1 184 ? 21.946 13.506 -3.785 1.00 70.44 184 GLY A CA 1
ATOM 1364 C C . GLY A 1 184 ? 20.770 12.536 -3.859 1.00 70.44 184 GLY A C 1
ATOM 1365 O O . GLY A 1 184 ? 20.175 12.409 -4.926 1.00 70.44 184 GLY A O 1
ATOM 1366 N N . ALA A 1 185 ? 20.389 11.878 -2.759 1.00 70.12 185 ALA A N 1
ATOM 1367 C CA . ALA A 1 185 ? 19.205 11.023 -2.776 1.00 70.12 185 ALA A CA 1
ATOM 1368 C C . ALA A 1 185 ? 17.925 11.882 -2.889 1.00 70.12 185 ALA A C 1
ATOM 1370 O O . ALA A 1 185 ? 17.765 12.832 -2.114 1.00 70.12 185 ALA A O 1
ATOM 1371 N N . PRO A 1 186 ? 16.993 11.568 -3.812 1.00 80.56 186 PRO A N 1
ATOM 1372 C CA . PRO A 1 186 ? 15.718 12.269 -3.896 1.00 80.56 186 PRO A CA 1
ATOM 1373 C C . PRO A 1 186 ? 14.971 12.144 -2.567 1.00 80.56 186 PRO A C 1
ATOM 1375 O O . PRO A 1 186 ? 14.800 11.035 -2.050 1.00 80.56 186 PRO A O 1
ATOM 1378 N N . ALA A 1 187 ? 14.503 13.268 -2.024 1.00 87.50 187 ALA A N 1
ATOM 1379 C CA . ALA A 1 187 ? 13.725 13.269 -0.790 1.00 87.50 187 ALA A CA 1
ATOM 1380 C C . ALA A 1 187 ? 12.488 12.360 -0.916 1.00 87.50 187 ALA A C 1
ATOM 1382 O O . ALA A 1 187 ? 11.951 12.144 -2.009 1.00 87.50 187 ALA A O 1
ATOM 1383 N N . LEU A 1 188 ? 12.042 11.779 0.199 1.00 92.56 188 LEU A N 1
ATOM 1384 C CA . LEU A 1 188 ? 10.754 11.090 0.231 1.00 92.56 188 LEU A CA 1
ATOM 1385 C C . LEU A 1 188 ? 9.621 12.080 -0.078 1.00 92.56 188 LEU A C 1
ATOM 1387 O O . LEU A 1 188 ? 9.725 13.256 0.283 1.00 92.56 188 LEU A O 1
ATOM 1391 N N . PRO A 1 189 ? 8.548 11.625 -0.747 1.00 93.69 189 PRO A N 1
ATOM 1392 C CA . PRO A 1 189 ? 7.386 12.467 -0.984 1.00 93.69 189 PRO A CA 1
ATOM 1393 C C . PRO A 1 189 ? 6.773 12.922 0.347 1.00 93.69 189 PRO A C 1
ATOM 1395 O O . PRO A 1 189 ? 6.687 12.132 1.287 1.00 93.69 189 PRO A O 1
ATOM 1398 N N . ASP A 1 190 ? 6.305 14.173 0.427 1.00 94.81 190 ASP A N 1
ATOM 1399 C CA . ASP A 1 190 ? 5.625 14.654 1.634 1.00 94.81 190 ASP A CA 1
ATOM 1400 C C . ASP A 1 190 ? 4.305 13.894 1.828 1.00 94.81 190 ASP A C 1
ATOM 1402 O O . ASP A 1 190 ? 3.331 14.065 1.085 1.00 94.81 190 ASP A O 1
ATOM 1406 N N . LEU A 1 191 ? 4.260 13.063 2.870 1.00 95.62 191 LEU A N 1
ATOM 1407 C CA . LEU A 1 191 ? 3.110 12.217 3.180 1.00 95.62 191 LEU A CA 1
ATOM 1408 C C . LEU A 1 191 ? 1.835 13.011 3.469 1.00 95.62 191 LEU A C 1
ATOM 1410 O O . LEU A 1 191 ? 0.738 12.473 3.320 1.00 95.62 191 LEU A O 1
ATOM 1414 N N . ARG A 1 192 ? 1.957 14.289 3.848 1.00 95.31 192 ARG A N 1
ATOM 1415 C CA . ARG A 1 192 ? 0.812 15.183 4.077 1.00 95.31 192 ARG A CA 1
ATOM 1416 C C . ARG A 1 192 ? 0.095 15.561 2.789 1.00 95.31 192 ARG A C 1
ATOM 1418 O O . ARG A 1 192 ? -1.091 15.876 2.836 1.00 95.31 192 ARG A O 1
ATOM 1425 N N . LEU A 1 193 ? 0.813 15.552 1.668 1.00 96.06 193 LEU A N 1
ATOM 1426 C CA . LEU A 1 193 ? 0.249 15.797 0.343 1.00 96.06 193 LEU A CA 1
ATOM 1427 C C . LEU A 1 193 ? -0.348 14.514 -0.237 1.00 96.06 193 LEU A C 1
ATOM 1429 O O . LEU A 1 193 ? -1.341 14.565 -0.957 1.00 96.06 193 LEU A O 1
ATOM 1433 N N . LEU A 1 194 ? 0.227 13.359 0.108 1.00 96.62 194 LEU A N 1
ATOM 1434 C CA . LEU A 1 194 ? -0.263 12.060 -0.345 1.00 96.62 194 LEU A CA 1
ATOM 1435 C C . LEU A 1 194 ? -1.556 11.640 0.355 1.00 96.62 194 LEU A C 1
ATOM 1437 O O . LEU A 1 194 ? -2.513 11.265 -0.321 1.00 96.62 194 LEU A O 1
ATOM 1441 N N . LEU A 1 195 ? -1.600 11.738 1.685 1.00 96.44 195 LEU A N 1
ATOM 1442 C CA . LEU A 1 195 ? -2.748 11.364 2.507 1.00 96.44 195 LEU A CA 1
ATOM 1443 C C . LEU A 1 195 ? -3.216 12.568 3.327 1.00 96.44 195 LEU A C 1
ATOM 1445 O O . LEU A 1 195 ? -2.622 12.900 4.354 1.00 96.44 195 LEU A O 1
ATOM 1449 N N . THR A 1 196 ? -4.301 13.213 2.891 1.00 95.19 196 THR A N 1
ATOM 1450 C CA . THR A 1 196 ? -4.847 14.371 3.605 1.00 95.19 196 THR A CA 1
ATOM 1451 C C . THR A 1 196 ? -5.930 13.955 4.598 1.00 95.19 196 THR A C 1
ATOM 1453 O O . THR A 1 196 ? -6.592 12.927 4.455 1.00 95.19 196 THR A O 1
ATOM 1456 N N . ILE A 1 197 ? -6.173 14.800 5.603 1.00 93.81 197 ILE A N 1
ATOM 1457 C CA . ILE A 1 197 ? -7.275 14.581 6.550 1.00 93.81 197 ILE A CA 1
ATOM 1458 C C . ILE A 1 197 ? -8.650 14.619 5.865 1.00 93.81 197 ILE A C 1
ATOM 1460 O O . ILE A 1 197 ? -9.584 13.987 6.352 1.00 93.81 197 ILE A O 1
ATOM 1464 N N . ASN A 1 198 ? -8.778 15.349 4.752 1.00 94.50 198 ASN A N 1
ATOM 1465 C CA . ASN A 1 198 ? -10.032 15.449 4.010 1.00 94.50 198 ASN A CA 1
ATOM 1466 C C . ASN A 1 198 ? -10.345 14.132 3.299 1.00 94.50 198 ASN A C 1
ATOM 1468 O O . ASN A 1 198 ? -11.469 13.661 3.412 1.00 94.50 198 ASN A O 1
ATOM 1472 N N . ASP A 1 199 ? -9.344 13.475 2.704 1.00 94.31 199 A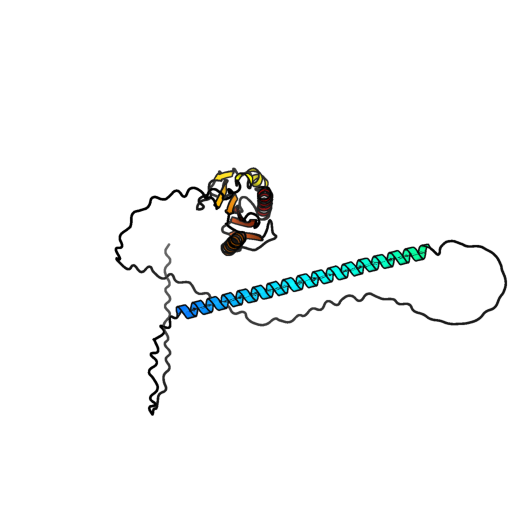SP A N 1
ATOM 1473 C CA . ASP A 1 199 ? -9.545 12.159 2.077 1.00 94.31 199 ASP A CA 1
ATOM 1474 C C . ASP A 1 199 ? -10.044 11.128 3.084 1.00 94.31 199 ASP A C 1
ATOM 1476 O O . ASP A 1 199 ? -10.939 10.342 2.790 1.00 94.31 199 ASP A O 1
ATOM 1480 N N . ILE A 1 200 ? -9.485 11.154 4.296 1.00 93.88 200 ILE A N 1
ATOM 1481 C CA . ILE A 1 200 ? -9.895 10.226 5.348 1.00 93.88 200 ILE A CA 1
ATOM 1482 C C . ILE A 1 200 ? -11.317 10.543 5.809 1.00 93.88 200 ILE A C 1
ATOM 1484 O O . ILE A 1 200 ? -12.094 9.622 6.016 1.00 93.88 200 ILE A O 1
ATOM 1488 N N . LYS A 1 201 ? -11.684 11.823 5.952 1.00 92.31 201 LYS A N 1
ATOM 1489 C CA . LYS A 1 201 ? -13.046 12.231 6.340 1.00 92.31 201 LYS A CA 1
ATOM 1490 C C . LYS A 1 201 ? -14.099 11.910 5.283 1.00 92.31 201 LYS A C 1
ATOM 1492 O O . LYS A 1 201 ? -15.234 11.638 5.648 1.00 92.31 201 LYS A O 1
ATOM 1497 N N . GLU A 1 202 ? -13.745 11.970 4.003 1.00 91.38 202 GLU A N 1
ATOM 1498 C CA . GLU A 1 202 ? -14.643 11.591 2.906 1.00 91.38 202 GLU A CA 1
ATOM 1499 C C . GLU A 1 202 ? -14.937 10.087 2.910 1.00 91.38 202 GLU A C 1
ATOM 1501 O O . GLU A 1 202 ? -16.050 9.674 2.601 1.00 91.38 202 GLU A O 1
ATOM 1506 N N . LEU A 1 203 ? -13.941 9.273 3.269 1.00 83.06 203 LEU A N 1
ATOM 1507 C CA . LEU A 1 203 ? -14.014 7.812 3.189 1.00 83.06 203 LEU A CA 1
ATOM 1508 C C . LEU A 1 203 ? -14.447 7.143 4.491 1.00 83.06 203 LEU A C 1
ATOM 1510 O O . LEU A 1 203 ? -15.023 6.053 4.474 1.00 83.06 203 LEU A O 1
ATOM 1514 N N . ALA A 1 204 ? -14.146 7.777 5.621 1.00 78.12 204 ALA A N 1
ATOM 1515 C CA . ALA A 1 204 ? -14.640 7.379 6.917 1.00 78.12 204 ALA A CA 1
ATOM 1516 C C . ALA A 1 204 ? -16.054 7.939 7.061 1.00 78.12 204 ALA A C 1
ATOM 1518 O O . ALA A 1 204 ? -16.241 9.117 7.351 1.00 78.12 204 ALA A O 1
ATOM 1519 N N . SER A 1 205 ? -17.070 7.082 6.952 1.00 69.50 205 SER A N 1
ATOM 1520 C CA . SER A 1 205 ? -18.479 7.432 7.224 1.00 69.50 205 SER A CA 1
ATOM 1521 C C . SER A 1 205 ? -18.715 7.965 8.652 1.00 69.50 205 SER A C 1
ATOM 1523 O O . SER A 1 205 ? -19.834 8.286 9.053 1.00 69.50 205 SER A O 1
ATOM 1525 N N . SER A 1 206 ? -17.663 8.012 9.465 1.00 63.56 206 SER A N 1
ATOM 1526 C CA . SER A 1 206 ? -17.643 8.382 10.862 1.00 63.56 206 SER A CA 1
ATOM 1527 C C . SER A 1 206 ? -17.322 9.872 11.041 1.00 63.56 206 SER A C 1
ATOM 1529 O O . SER A 1 206 ? -16.282 10.367 10.618 1.00 63.56 206 SER A O 1
ATOM 1531 N N . LYS A 1 207 ? -18.163 10.577 11.815 1.00 83.62 207 LYS A N 1
ATOM 1532 C CA . LYS A 1 207 ? -17.934 11.947 12.339 1.00 83.62 207 LYS A CA 1
ATOM 1533 C C . LYS A 1 207 ? -16.782 12.018 13.363 1.00 83.62 207 LYS A C 1
ATOM 1535 O O . LYS A 1 207 ? -16.849 12.749 14.354 1.00 83.62 207 LYS A O 1
ATOM 1540 N N . VAL A 1 208 ? -15.755 11.190 13.205 1.00 87.94 208 VAL A N 1
ATOM 1541 C CA . VAL A 1 208 ? -14.691 11.025 14.188 1.00 87.94 208 VAL A CA 1
ATOM 1542 C C . VAL A 1 208 ? -13.662 12.141 14.017 1.00 87.94 208 VAL A C 1
ATOM 1544 O O . VAL A 1 208 ? -13.022 12.300 12.986 1.00 87.94 208 VAL A O 1
ATOM 1547 N N . ASN A 1 209 ? -13.494 12.895 15.102 1.00 92.50 209 ASN A N 1
ATOM 1548 C CA . ASN A 1 209 ? -12.300 13.660 15.450 1.00 92.50 209 ASN A CA 1
ATOM 1549 C C . ASN A 1 209 ? -10.999 12.937 15.091 1.00 92.50 209 ASN A C 1
ATOM 1551 O O . ASN A 1 209 ? -10.645 12.073 15.878 1.00 92.50 209 ASN A O 1
ATOM 1555 N N . LEU A 1 210 ? -10.274 13.261 14.017 1.00 94.38 210 LEU A N 1
ATO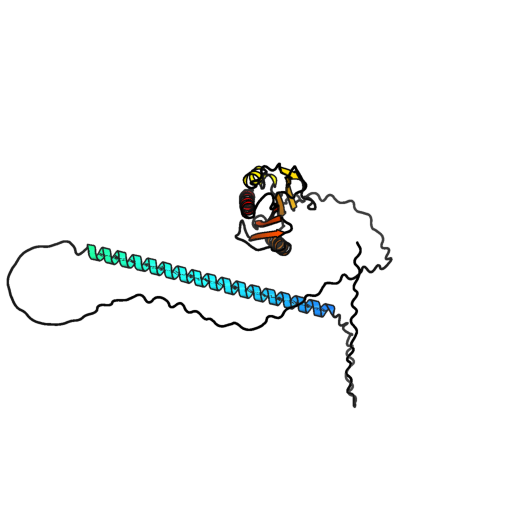M 1556 C CA . LEU A 1 210 ? -8.939 12.698 13.757 1.00 94.38 210 LEU A CA 1
ATOM 1557 C C . LEU A 1 210 ? -7.837 13.716 14.063 1.00 94.38 210 LEU A C 1
ATOM 1559 O O . LEU A 1 210 ? -7.974 14.901 13.755 1.00 94.38 210 LEU A O 1
ATOM 1563 N N . ARG A 1 211 ? -6.729 13.249 14.647 1.00 95.25 211 ARG A N 1
ATOM 1564 C CA . ARG A 1 211 ? -5.498 14.025 14.849 1.00 95.25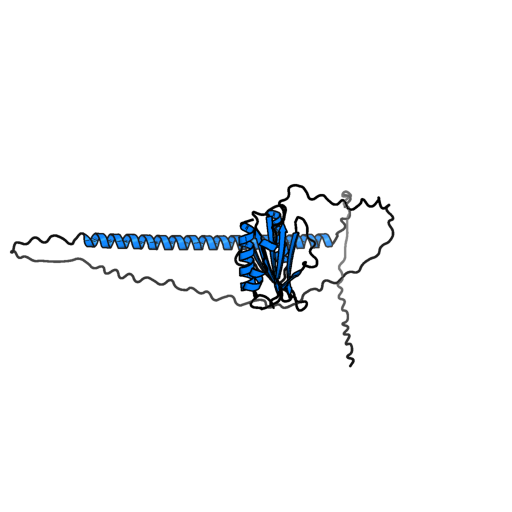 211 ARG A CA 1
ATOM 1565 C C . ARG A 1 211 ? -4.295 13.282 14.282 1.00 95.25 211 ARG A C 1
ATOM 1567 O O . ARG A 1 211 ? -4.230 12.056 14.354 1.00 95.25 211 ARG A O 1
ATOM 1574 N N . ARG A 1 212 ? -3.325 14.032 13.760 1.00 95.31 212 ARG A N 1
ATOM 1575 C CA . ARG A 1 212 ? -2.046 13.465 13.323 1.00 95.31 212 ARG A CA 1
ATOM 1576 C C . ARG A 1 212 ? -1.249 13.010 14.542 1.00 95.31 212 ARG A C 1
ATOM 1578 O O . ARG A 1 212 ? -1.105 13.765 15.501 1.00 95.31 212 ARG A O 1
ATOM 1585 N N . VAL A 1 213 ? -0.720 11.799 14.479 1.00 93.69 213 VAL A N 1
ATOM 1586 C CA . VAL A 1 213 ? 0.157 11.199 15.485 1.00 93.69 213 VAL A CA 1
ATOM 1587 C C . VAL A 1 213 ? 1.292 10.448 14.777 1.00 93.69 213 VAL A C 1
ATOM 1589 O O . VAL A 1 213 ? 1.100 9.993 13.646 1.00 93.69 213 VAL A O 1
ATOM 1592 N N . PRO A 1 214 ? 2.483 10.342 15.388 1.00 89.56 214 PRO A N 1
ATOM 1593 C CA . PRO A 1 214 ? 3.546 9.501 14.851 1.00 89.56 214 PRO A CA 1
ATOM 1594 C C . PRO A 1 214 ? 3.146 8.023 14.937 1.00 89.56 214 PRO A C 1
ATOM 1596 O O . PRO A 1 214 ? 2.450 7.613 15.872 1.00 89.56 214 PRO A O 1
ATOM 1599 N N . LEU A 1 215 ? 3.582 7.224 13.966 1.00 90.06 215 LEU A N 1
ATOM 1600 C CA . LEU A 1 215 ? 3.411 5.777 14.014 1.00 90.06 215 LEU A CA 1
ATOM 1601 C C . LEU A 1 215 ? 4.492 5.182 14.929 1.00 90.06 215 LEU A C 1
ATOM 1603 O O . LEU A 1 215 ? 5.681 5.430 14.747 1.00 90.06 215 LEU A O 1
ATOM 1607 N N . VAL A 1 216 ? 4.082 4.433 15.952 1.00 87.75 216 VAL A N 1
ATOM 1608 C CA . VAL A 1 216 ? 5.016 3.866 16.936 1.00 87.75 216 VAL A CA 1
ATOM 1609 C C . VAL A 1 216 ? 5.844 2.757 16.287 1.00 87.75 216 VAL A C 1
ATOM 1611 O O . VAL A 1 216 ? 5.299 1.908 15.587 1.00 87.75 216 VAL A O 1
ATOM 1614 N N . GLY A 1 217 ? 7.153 2.750 16.548 1.00 87.88 217 GLY A N 1
ATOM 1615 C CA . GLY A 1 217 ? 8.068 1.700 16.089 1.00 87.88 217 GLY A CA 1
ATOM 1616 C C . GLY A 1 217 ? 8.681 1.926 14.705 1.00 87.88 217 GLY A C 1
ATOM 1617 O O . GLY A 1 217 ? 9.494 1.110 14.284 1.00 87.88 217 GLY A O 1
ATOM 1618 N N . ILE A 1 218 ? 8.339 3.020 14.016 1.00 86.69 218 ILE A N 1
ATOM 1619 C CA . ILE A 1 218 ? 8.964 3.398 12.742 1.00 86.69 218 ILE A CA 1
ATOM 1620 C C . ILE A 1 218 ? 9.601 4.772 12.902 1.00 86.69 218 ILE A C 1
ATOM 1622 O O . ILE A 1 218 ? 8.914 5.791 12.940 1.00 86.69 218 ILE A O 1
ATOM 1626 N N . GLU A 1 219 ? 10.925 4.789 13.022 1.00 87.88 219 GLU A N 1
ATOM 1627 C CA . GLU A 1 219 ? 11.685 6.031 13.101 1.00 87.88 219 GLU A CA 1
ATOM 1628 C C . GLU A 1 219 ? 11.852 6.627 11.692 1.00 87.88 219 GLU A C 1
ATOM 1630 O O . GLU A 1 219 ? 12.305 5.918 10.784 1.00 87.88 219 GLU A O 1
ATOM 1635 N N . PRO A 1 220 ? 11.471 7.900 11.474 1.00 91.94 220 PRO A N 1
ATOM 1636 C CA . PRO A 1 220 ? 11.658 8.551 10.186 1.00 91.94 220 PRO A CA 1
ATOM 1637 C C . PRO A 1 220 ? 13.133 8.559 9.780 1.00 91.94 220 PRO A C 1
ATOM 1639 O O . PRO A 1 220 ? 14.017 8.898 10.564 1.00 91.94 220 PRO A O 1
ATOM 1642 N N . SER A 1 221 ? 13.395 8.207 8.530 1.00 93.31 221 SER A N 1
ATOM 1643 C CA . SER A 1 221 ? 14.727 8.172 7.935 1.00 93.31 221 SER A CA 1
ATOM 1644 C C . SER A 1 221 ? 14.657 8.638 6.478 1.00 93.31 221 SER A C 1
ATOM 1646 O O . SER A 1 221 ? 13.569 8.722 5.910 1.00 93.31 221 SER A O 1
ATOM 1648 N N . PRO A 1 222 ? 15.795 8.886 5.806 1.00 93.38 222 PRO A N 1
ATOM 1649 C CA . PRO A 1 222 ? 15.791 9.242 4.384 1.00 93.38 222 PRO A CA 1
ATOM 1650 C C . PRO A 1 222 ? 15.121 8.201 3.468 1.00 93.38 222 PRO A C 1
ATOM 1652 O O . PRO A 1 222 ? 14.742 8.532 2.347 1.00 93.38 222 PRO A O 1
ATOM 1655 N N . LYS A 1 223 ? 14.982 6.949 3.931 1.00 95.50 223 LYS A N 1
ATOM 1656 C CA . LYS A 1 223 ? 14.375 5.840 3.181 1.00 95.50 223 LYS A CA 1
ATOM 1657 C C . LYS A 1 223 ? 13.006 5.413 3.702 1.00 95.50 223 LYS A C 1
ATOM 1659 O O . LYS A 1 223 ? 12.326 4.654 3.023 1.00 95.50 223 LYS A O 1
ATOM 1664 N N . VAL A 1 224 ? 12.591 5.868 4.882 1.00 96.19 224 VAL A N 1
ATOM 1665 C CA . VAL A 1 224 ? 11.317 5.470 5.489 1.00 96.19 224 VAL A CA 1
ATOM 1666 C C . VAL A 1 224 ? 10.646 6.676 6.117 1.00 96.19 224 VAL A C 1
ATOM 1668 O O . VAL A 1 224 ? 11.233 7.321 6.979 1.00 96.19 224 VAL A O 1
ATOM 1671 N N . ASP A 1 225 ? 9.400 6.938 5.745 1.00 96.31 225 ASP A N 1
ATOM 1672 C CA . ASP A 1 225 ? 8.565 7.917 6.436 1.00 96.31 225 ASP A CA 1
ATOM 1673 C C . ASP A 1 225 ? 7.178 7.324 6.696 1.00 96.31 225 ASP A C 1
ATOM 1675 O O . ASP A 1 225 ? 6.723 6.402 6.007 1.00 96.31 225 ASP A O 1
ATOM 1679 N N . SER A 1 226 ? 6.500 7.836 7.719 1.00 96.94 226 SER A N 1
ATOM 1680 C CA . SER A 1 226 ? 5.147 7.412 8.049 1.00 96.94 226 SER A CA 1
ATOM 1681 C C . SER A 1 226 ? 4.298 8.538 8.632 1.00 96.94 226 SER A C 1
ATOM 1683 O O . SER A 1 226 ? 4.765 9.452 9.314 1.00 96.94 226 SER A O 1
ATOM 1685 N N . ILE A 1 227 ? 2.996 8.461 8.379 1.00 96.12 227 ILE A N 1
ATOM 1686 C CA . ILE A 1 227 ? 1.994 9.345 8.966 1.00 96.12 227 ILE A CA 1
ATOM 1687 C C . ILE A 1 227 ? 0.811 8.515 9.452 1.00 96.12 227 ILE A C 1
ATOM 1689 O O . ILE A 1 227 ? 0.386 7.579 8.783 1.00 96.12 227 ILE A O 1
ATOM 1693 N N . MET A 1 228 ? 0.259 8.866 10.614 1.00 96.69 228 MET A N 1
ATOM 1694 C CA . MET A 1 228 ? -0.961 8.255 11.132 1.00 96.69 228 MET A CA 1
ATOM 1695 C C . MET A 1 228 ? -1.949 9.325 11.595 1.00 96.69 228 MET A C 1
ATOM 1697 O O . MET A 1 228 ? -1.577 10.331 12.202 1.00 96.69 228 MET A O 1
ATOM 1701 N N . TYR A 1 229 ? -3.227 9.089 11.325 1.00 96.69 229 TYR A N 1
ATOM 1702 C CA . TYR A 1 229 ? -4.353 9.897 11.772 1.00 96.69 229 TYR A CA 1
ATOM 1703 C C . TYR A 1 229 ? -5.213 9.075 12.721 1.00 96.69 229 TYR A C 1
ATOM 1705 O O . TYR A 1 229 ? -6.012 8.257 12.275 1.00 96.69 229 TYR A O 1
ATOM 1713 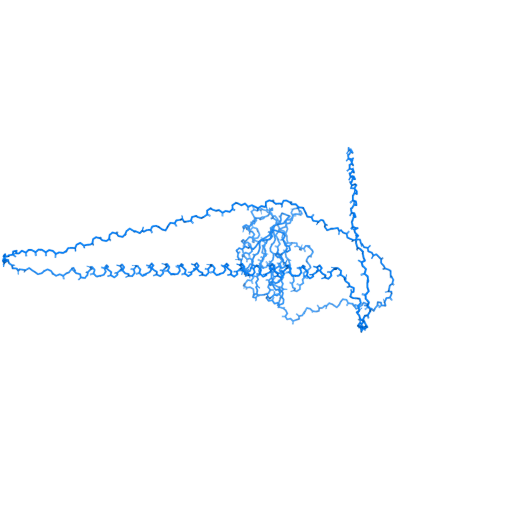N N . ALA A 1 230 ? -5.050 9.287 14.025 1.00 95.50 230 ALA A N 1
ATOM 1714 C CA . ALA A 1 230 ? -5.773 8.551 15.058 1.00 95.50 230 ALA A CA 1
ATOM 1715 C C . ALA A 1 230 ? -6.998 9.331 15.569 1.00 95.50 230 ALA A C 1
ATOM 1717 O O . ALA A 1 230 ? -6.975 10.569 15.586 1.00 95.50 230 ALA A O 1
ATOM 1718 N N . PRO A 1 231 ? -8.051 8.639 16.042 1.00 95.00 231 PRO A N 1
ATOM 1719 C CA . PRO A 1 231 ? -9.154 9.265 16.755 1.00 95.00 231 PRO A CA 1
ATOM 1720 C C . PRO A 1 231 ? -8.680 10.109 17.946 1.00 95.00 231 PRO A C 1
ATOM 1722 O O . PRO A 1 231 ? -7.835 9.700 18.737 1.00 95.00 231 PRO A O 1
ATOM 1725 N N . VAL A 1 232 ? -9.257 11.300 18.106 1.00 95.19 232 VAL A N 1
ATOM 1726 C CA . VAL A 1 232 ? -9.003 12.198 19.243 1.00 95.19 232 VAL A CA 1
ATOM 1727 C C . VAL A 1 232 ? -9.550 11.592 20.536 1.00 95.19 232 VAL A C 1
ATOM 1729 O O . VAL A 1 232 ? -8.948 11.766 21.596 1.00 95.19 232 VAL A O 1
ATOM 1732 N N . LYS A 1 233 ? -10.689 10.891 20.439 1.00 93.75 233 LYS A N 1
ATOM 1733 C CA . LYS A 1 233 ? -11.338 10.180 21.544 1.00 93.75 233 LYS A CA 1
ATOM 1734 C C . LYS A 1 233 ? -11.019 8.686 21.462 1.00 93.75 233 LYS A C 1
ATOM 1736 O O . LYS A 1 233 ? -11.353 8.042 20.471 1.00 93.75 233 LYS A O 1
ATOM 1741 N N . GLY A 1 234 ? -10.450 8.144 22.538 1.00 90.94 234 GLY A N 1
ATOM 1742 C CA . GLY A 1 234 ? -10.067 6.735 22.653 1.00 90.94 234 GLY A CA 1
ATOM 1743 C C . GLY A 1 234 ? -8.639 6.443 22.181 1.00 90.94 234 GLY A C 1
ATOM 1744 O O . GLY A 1 234 ? -7.930 7.334 21.725 1.00 90.94 234 GLY A O 1
ATOM 1745 N N . ASN A 1 235 ? -8.240 5.174 22.298 1.00 89.44 235 ASN A N 1
ATOM 1746 C CA . ASN A 1 235 ? -6.901 4.672 21.949 1.00 89.44 235 ASN A CA 1
ATOM 1747 C C . ASN A 1 235 ? -6.944 3.715 20.747 1.00 89.44 235 ASN A C 1
ATOM 1749 O O . ASN A 1 235 ? -6.165 2.769 20.666 1.00 89.44 235 ASN A O 1
ATOM 1753 N N . LYS A 1 236 ? -7.910 3.907 19.843 1.00 91.69 236 LYS A N 1
ATOM 1754 C CA . LYS A 1 236 ? -8.062 3.044 18.669 1.00 91.69 236 LYS A CA 1
ATOM 1755 C C . LYS A 1 236 ? -7.073 3.429 17.578 1.00 91.69 236 LYS A C 1
ATOM 1757 O O . LYS A 1 236 ? -6.688 4.592 17.456 1.00 91.69 236 LYS A O 1
ATOM 1762 N N . TYR A 1 237 ? -6.706 2.440 16.771 1.00 94.81 237 TYR A N 1
ATOM 1763 C CA . TYR A 1 237 ? -5.924 2.678 15.572 1.00 94.81 237 TYR A CA 1
ATOM 1764 C C . TYR A 1 237 ? -6.721 3.503 14.560 1.00 94.81 237 TYR A C 1
ATOM 1766 O O . TYR A 1 237 ? -7.946 3.418 14.476 1.00 94.81 237 TYR A O 1
ATOM 1774 N N . GLY A 1 238 ? -5.991 4.333 13.832 1.00 95.19 238 GLY A N 1
ATOM 1775 C CA . GLY A 1 238 ? -6.505 5.294 12.880 1.00 95.19 238 GLY A CA 1
ATOM 1776 C C . GLY A 1 238 ? -6.468 4.821 11.432 1.00 95.19 238 GLY A C 1
ATOM 1777 O O . GLY A 1 238 ? -6.722 3.658 11.123 1.00 95.19 238 GLY A O 1
ATOM 1778 N N . VAL A 1 239 ? -6.077 5.753 10.566 1.00 97.06 239 VAL A N 1
ATOM 1779 C CA . VAL A 1 239 ? -5.577 5.476 9.215 1.00 97.06 239 VAL A CA 1
ATOM 1780 C C . VAL A 1 239 ? -4.099 5.847 9.165 1.00 97.06 239 VAL A C 1
ATOM 1782 O O . VAL A 1 239 ? -3.726 6.934 9.611 1.00 97.06 239 VAL A O 1
ATOM 1785 N N . GLY A 1 240 ? -3.260 4.947 8.666 1.00 97.12 240 GLY A N 1
ATOM 1786 C CA . GLY A 1 240 ? -1.821 5.123 8.526 1.00 97.12 240 GLY A CA 1
ATOM 1787 C C . GLY A 1 240 ? -1.368 5.005 7.075 1.00 97.12 240 GLY A C 1
ATOM 1788 O O . GLY A 1 240 ? -1.968 4.285 6.280 1.00 97.12 240 GLY A O 1
ATOM 1789 N N . LEU A 1 241 ? -0.292 5.710 6.745 1.00 97.88 241 LEU A N 1
ATOM 1790 C CA . LEU A 1 241 ? 0.454 5.561 5.502 1.00 97.88 241 LEU A CA 1
ATOM 1791 C C . LEU A 1 241 ? 1.936 5.440 5.844 1.00 97.88 241 LEU A C 1
ATOM 1793 O O . LEU A 1 241 ? 2.478 6.273 6.571 1.00 97.88 241 LEU A O 1
ATOM 1797 N N . GLN A 1 242 ? 2.577 4.413 5.303 1.00 97.62 242 GLN A N 1
ATOM 1798 C CA . GLN A 1 242 ? 4.017 4.195 5.369 1.00 97.62 242 GLN A CA 1
ATOM 1799 C C . GLN A 1 242 ? 4.579 4.189 3.953 1.00 97.62 242 GLN A C 1
ATOM 1801 O O . GLN A 1 242 ? 3.963 3.625 3.044 1.00 97.62 242 GLN A O 1
ATOM 1806 N N . VAL A 1 243 ? 5.744 4.805 3.777 1.00 97.81 243 VAL A N 1
ATOM 1807 C CA . VAL A 1 243 ? 6.451 4.854 2.497 1.00 97.81 243 VAL A CA 1
ATOM 1808 C C . VAL A 1 243 ? 7.886 4.423 2.706 1.00 97.81 243 VAL A C 1
ATOM 1810 O O . VAL A 1 243 ? 8.563 4.901 3.615 1.00 97.81 243 VAL A O 1
ATOM 1813 N N . PHE A 1 244 ? 8.339 3.530 1.836 1.00 97.31 244 PHE A N 1
ATOM 1814 C CA . PHE A 1 244 ? 9.690 3.000 1.820 1.00 97.31 244 PHE A CA 1
ATOM 1815 C C . PHE A 1 244 ? 10.319 3.316 0.468 1.00 97.31 244 PHE A C 1
ATOM 1817 O O . PHE A 1 244 ? 9.715 3.042 -0.568 1.00 97.31 244 PHE A O 1
ATOM 1824 N N . ARG A 1 245 ? 11.520 3.888 0.479 1.00 96.88 245 ARG A N 1
ATOM 1825 C CA . ARG A 1 245 ? 12.361 4.088 -0.699 1.00 96.88 245 ARG A CA 1
ATOM 1826 C C . ARG A 1 245 ? 13.492 3.079 -0.674 1.00 96.88 245 ARG A C 1
ATOM 1828 O O . ARG A 1 245 ? 14.207 2.973 0.319 1.00 96.88 245 ARG A O 1
ATOM 1835 N N . GLU A 1 246 ? 13.672 2.402 -1.793 1.00 96.94 246 GLU A N 1
ATOM 1836 C CA . GLU A 1 246 ? 14.792 1.496 -2.012 1.00 96.94 246 GLU A CA 1
ATOM 1837 C C . GLU A 1 246 ? 15.739 2.063 -3.079 1.00 96.94 246 GLU A C 1
ATOM 1839 O O . GLU A 1 246 ? 15.424 3.031 -3.778 1.00 96.94 246 GLU A O 1
ATOM 1844 N N . ASP A 1 247 ? 16.924 1.470 -3.201 1.00 95.19 247 ASP A N 1
ATOM 1845 C CA . ASP A 1 247 ? 17.972 1.987 -4.093 1.00 95.19 247 ASP A CA 1
ATOM 1846 C C . ASP A 1 247 ? 17.731 1.614 -5.565 1.00 95.19 247 ASP A C 1
ATOM 1848 O O . ASP A 1 247 ? 18.275 2.240 -6.474 1.00 95.19 247 ASP A O 1
ATOM 1852 N N . SER A 1 248 ? 16.900 0.599 -5.821 1.00 96.12 248 SER A N 1
ATOM 1853 C CA . SER A 1 248 ? 16.589 0.123 -7.169 1.00 96.12 248 SER A CA 1
ATOM 1854 C C . SER A 1 248 ? 15.198 -0.506 -7.261 1.00 96.12 248 SER A C 1
ATOM 1856 O O . SER A 1 248 ? 14.586 -0.886 -6.256 1.00 96.12 248 SER A O 1
ATOM 1858 N N . ALA A 1 249 ? 14.715 -0.681 -8.493 1.00 96.62 249 ALA A N 1
ATOM 1859 C CA . ALA A 1 249 ? 13.451 -1.358 -8.763 1.00 96.62 249 ALA A CA 1
ATOM 1860 C C . ALA A 1 249 ? 13.481 -2.831 -8.319 1.00 96.62 249 ALA A C 1
ATOM 1862 O O . ALA A 1 249 ? 12.454 -3.364 -7.902 1.00 96.62 249 ALA A O 1
ATOM 1863 N N . VAL A 1 250 ? 14.654 -3.478 -8.358 1.00 97.25 250 VAL A N 1
ATOM 1864 C CA . VAL A 1 250 ? 14.842 -4.853 -7.866 1.00 97.25 250 VAL A CA 1
ATOM 1865 C C . VAL A 1 250 ? 14.622 -4.896 -6.355 1.00 97.25 250 VAL A C 1
ATOM 1867 O O . VAL A 1 250 ? 13.732 -5.607 -5.897 1.00 97.25 250 VAL A O 1
ATOM 1870 N N . PHE A 1 251 ? 15.307 -4.035 -5.594 1.00 97.62 251 PHE A N 1
ATOM 1871 C CA . PHE A 1 251 ? 15.123 -3.963 -4.140 1.00 97.62 251 PHE A CA 1
ATOM 1872 C C . PHE A 1 251 ? 13.705 -3.537 -3.743 1.00 97.62 251 PHE A C 1
ATOM 1874 O O . PHE A 1 251 ? 13.171 -4.013 -2.746 1.00 97.62 251 PHE A O 1
ATOM 1881 N N . THR A 1 252 ? 13.049 -2.705 -4.555 1.00 97.75 252 THR A N 1
ATOM 1882 C CA . THR A 1 252 ? 11.635 -2.337 -4.365 1.00 97.75 252 THR A CA 1
ATOM 1883 C C . THR A 1 252 ? 10.717 -3.558 -4.477 1.00 97.75 252 THR A C 1
ATOM 1885 O O . THR A 1 252 ? 9.817 -3.739 -3.653 1.00 97.75 252 THR A O 1
ATOM 1888 N N . ARG A 1 253 ? 10.948 -4.424 -5.475 1.00 98.00 253 ARG A N 1
ATOM 1889 C CA . ARG A 1 253 ? 10.198 -5.680 -5.649 1.00 98.00 253 ARG A CA 1
ATOM 1890 C C . ARG A 1 253 ? 10.473 -6.657 -4.510 1.00 98.00 253 ARG A C 1
ATOM 1892 O O . ARG A 1 253 ? 9.525 -7.233 -3.983 1.00 98.00 253 ARG A O 1
ATOM 1899 N N . ASP A 1 254 ? 11.729 -6.794 -4.094 1.00 98.12 254 ASP A N 1
ATOM 1900 C CA . ASP A 1 254 ? 12.113 -7.670 -2.981 1.00 98.12 254 ASP A CA 1
ATOM 1901 C C . ASP A 1 254 ? 11.484 -7.208 -1.664 1.00 98.12 254 ASP A C 1
ATOM 1903 O O . ASP A 1 254 ? 10.923 -8.016 -0.920 1.00 98.12 254 ASP A O 1
ATOM 1907 N N . ARG A 1 255 ? 11.491 -5.894 -1.402 1.00 98.00 255 ARG A N 1
ATOM 1908 C CA . ARG A 1 255 ? 10.828 -5.291 -0.240 1.00 98.00 255 ARG A CA 1
ATOM 1909 C C . ARG A 1 255 ? 9.328 -5.574 -0.244 1.00 98.00 255 ARG A C 1
ATOM 1911 O O . ARG A 1 255 ? 8.787 -5.948 0.794 1.00 98.00 255 ARG A O 1
ATOM 1918 N N . PHE A 1 256 ? 8.666 -5.437 -1.393 1.00 98.38 256 PHE A N 1
ATOM 1919 C CA . PHE A 1 256 ? 7.246 -5.764 -1.534 1.00 98.38 256 PHE A CA 1
ATOM 1920 C C . PHE A 1 256 ? 6.958 -7.247 -1.308 1.00 98.38 256 PHE A C 1
ATOM 1922 O O . PHE A 1 256 ? 6.048 -7.564 -0.552 1.00 98.38 256 PHE A O 1
ATOM 1929 N N . ASN A 1 257 ? 7.750 -8.146 -1.897 1.00 98.25 257 ASN A N 1
ATOM 1930 C CA . ASN A 1 257 ? 7.611 -9.591 -1.694 1.00 98.25 257 ASN A CA 1
ATOM 1931 C C . ASN A 1 257 ? 7.800 -9.973 -0.221 1.00 98.25 257 ASN A C 1
ATOM 1933 O O . ASN A 1 257 ? 7.027 -10.755 0.327 1.00 98.25 257 ASN A O 1
ATOM 1937 N N . SER A 1 258 ? 8.797 -9.375 0.436 1.00 98.00 258 SER A N 1
ATOM 1938 C CA . SER A 1 258 ? 9.037 -9.552 1.868 1.00 98.00 258 SER A CA 1
ATOM 1939 C C . SER A 1 258 ? 7.852 -9.057 2.703 1.00 98.00 258 SER A C 1
ATOM 1941 O O . SER A 1 258 ? 7.403 -9.753 3.612 1.00 98.00 258 SER A O 1
ATOM 1943 N N . MET A 1 259 ? 7.271 -7.900 2.355 1.00 97.25 259 MET A N 1
ATOM 1944 C CA . MET A 1 259 ? 6.059 -7.408 3.012 1.00 97.25 259 MET A CA 1
ATOM 1945 C C . MET A 1 259 ? 4.878 -8.348 2.798 1.00 97.25 259 MET A C 1
ATOM 1947 O O . MET A 1 259 ? 4.285 -8.768 3.787 1.00 97.25 259 MET A O 1
ATOM 1951 N N . LEU A 1 260 ? 4.573 -8.716 1.553 1.00 97.56 260 LEU A N 1
ATOM 1952 C CA . LEU A 1 260 ? 3.499 -9.646 1.210 1.00 97.56 260 LEU A CA 1
ATOM 1953 C C . LEU A 1 260 ? 3.601 -10.937 2.040 1.00 97.56 260 LEU A C 1
ATOM 1955 O O . LEU A 1 260 ? 2.622 -11.341 2.655 1.00 97.56 260 LEU A O 1
ATOM 1959 N N . ALA A 1 261 ? 4.799 -11.518 2.153 1.00 97.56 261 ALA A N 1
ATOM 1960 C CA . ALA A 1 261 ? 5.040 -12.710 2.967 1.00 97.56 261 ALA A CA 1
ATOM 1961 C C . ALA A 1 261 ? 4.924 -12.467 4.488 1.00 97.56 261 ALA A C 1
ATOM 1963 O O . ALA A 1 261 ? 4.615 -13.387 5.243 1.00 97.56 261 ALA A O 1
ATOM 1964 N N . SER A 1 262 ? 5.185 -11.241 4.956 1.00 96.56 262 SER A N 1
ATOM 1965 C CA . SER A 1 262 ? 5.141 -10.880 6.382 1.00 96.56 262 SER A CA 1
ATOM 1966 C C . SER A 1 262 ? 3.727 -10.627 6.921 1.00 96.56 262 SER A C 1
ATOM 1968 O O . SER A 1 262 ? 3.506 -10.730 8.132 1.00 96.56 262 SER A O 1
ATOM 1970 N N . TYR A 1 263 ? 2.772 -10.285 6.050 1.00 95.56 263 TYR A N 1
ATOM 1971 C CA . TYR A 1 263 ? 1.388 -10.025 6.438 1.00 95.56 263 TYR A CA 1
ATOM 1972 C C . TYR A 1 263 ? 0.572 -11.328 6.403 1.00 95.56 263 TYR A C 1
ATOM 1974 O O . TYR A 1 263 ? 0.412 -11.931 5.342 1.00 95.56 263 TYR A O 1
ATOM 1982 N N . PRO A 1 264 ? -0.000 -11.772 7.538 1.00 90.88 264 PRO A N 1
ATOM 1983 C CA . PRO A 1 264 ? -0.904 -12.915 7.543 1.00 90.88 264 PRO A CA 1
ATOM 1984 C C . PRO A 1 264 ? -2.118 -12.647 6.650 1.00 90.88 264 PRO A C 1
ATOM 1986 O O . PRO A 1 264 ? -2.680 -11.551 6.677 1.00 90.88 264 PRO A O 1
ATOM 1989 N N . SER A 1 265 ? -2.558 -13.658 5.902 1.00 95.12 265 SER A N 1
ATOM 1990 C CA . SER A 1 265 ? -3.701 -13.557 4.977 1.00 95.12 265 SER A CA 1
ATOM 1991 C C . SER A 1 265 ? -3.519 -12.520 3.863 1.00 95.12 265 SER A C 1
ATOM 1993 O O . SER A 1 265 ? -4.509 -12.015 3.334 1.00 95.12 265 SER A O 1
ATOM 1995 N N . ALA A 1 266 ? -2.276 -12.159 3.532 1.00 97.81 266 ALA A N 1
ATOM 1996 C CA . ALA A 1 266 ? -2.028 -11.284 2.405 1.00 97.81 266 ALA A CA 1
ATOM 1997 C C . ALA A 1 266 ? -2.325 -12.008 1.091 1.00 97.81 266 ALA A C 1
ATOM 1999 O O . ALA A 1 266 ? -1.876 -13.131 0.869 1.00 97.81 266 ALA A O 1
ATOM 2000 N N . VAL A 1 267 ? -3.081 -11.344 0.227 1.00 97.88 267 VAL A N 1
ATOM 2001 C CA . VAL A 1 267 ? -3.430 -11.816 -1.111 1.00 97.88 267 VAL A CA 1
ATOM 2002 C C . VAL A 1 267 ? -3.133 -10.714 -2.110 1.00 97.88 267 VAL A C 1
ATOM 2004 O O . VAL A 1 267 ? -3.367 -9.533 -1.837 1.00 97.88 267 VAL A O 1
ATOM 2007 N N . GLU A 1 268 ? -2.598 -11.083 -3.267 1.00 98.00 268 GLU A N 1
ATOM 2008 C CA . GLU A 1 268 ? -2.486 -10.139 -4.375 1.00 98.00 268 GLU A CA 1
ATOM 2009 C C . GLU A 1 268 ? -3.879 -9.841 -4.936 1.00 98.00 268 GLU A C 1
ATOM 2011 O O . GLU A 1 268 ? -4.735 -10.721 -5.027 1.00 98.00 268 GLU A O 1
ATOM 2016 N N . ILE A 1 269 ? -4.117 -8.573 -5.259 1.00 97.50 269 ILE A N 1
ATOM 2017 C CA . ILE A 1 269 ? -5.396 -8.079 -5.776 1.00 97.50 269 ILE A CA 1
ATOM 2018 C C . ILE A 1 269 ? -5.166 -7.249 -7.038 1.00 97.50 269 ILE A C 1
ATOM 2020 O O . ILE A 1 269 ? -4.025 -6.957 -7.401 1.00 97.50 269 ILE A O 1
ATOM 2024 N N . ALA A 1 270 ? -6.257 -6.821 -7.681 1.00 96.56 270 ALA A N 1
ATOM 2025 C CA . ALA A 1 270 ? -6.201 -5.926 -8.831 1.00 96.56 270 ALA A CA 1
ATOM 2026 C C . ALA A 1 270 ? -5.296 -4.714 -8.554 1.00 96.56 270 ALA A C 1
ATOM 2028 O O . ALA A 1 270 ? -5.470 -3.987 -7.566 1.00 96.56 270 ALA A O 1
ATOM 2029 N N . ALA A 1 271 ? -4.323 -4.519 -9.443 1.00 94.38 271 ALA A N 1
ATOM 2030 C CA . ALA A 1 271 ? -3.262 -3.545 -9.274 1.00 94.38 271 ALA A CA 1
ATOM 2031 C C . ALA A 1 271 ? -3.803 -2.110 -9.210 1.00 94.38 271 ALA A C 1
ATOM 2033 O O . ALA A 1 271 ? -4.472 -1.639 -10.127 1.00 94.38 271 ALA A O 1
ATOM 2034 N N . ILE A 1 272 ? -3.447 -1.394 -8.142 1.00 94.56 272 ILE A N 1
ATOM 2035 C CA . ILE A 1 272 ? -3.634 0.061 -8.043 1.00 94.56 272 ILE A CA 1
ATOM 2036 C C . ILE A 1 272 ? -2.488 0.775 -8.764 1.00 94.56 272 ILE A C 1
ATOM 2038 O O . ILE A 1 272 ? -2.691 1.756 -9.477 1.00 94.56 272 ILE A O 1
ATOM 2042 N N . ALA A 1 273 ? -1.270 0.282 -8.547 1.00 92.56 273 ALA A N 1
ATOM 2043 C CA . ALA A 1 273 ? -0.084 0.602 -9.321 1.00 92.56 273 ALA A CA 1
ATOM 2044 C C . ALA A 1 273 ? 0.953 -0.505 -9.130 1.00 92.56 273 ALA A C 1
ATOM 2046 O O . ALA A 1 273 ? 1.133 -1.006 -8.017 1.00 92.56 273 ALA A O 1
ATOM 2047 N N . GLY A 1 274 ? 1.619 -0.891 -10.221 1.00 95.19 274 GLY A N 1
ATOM 2048 C CA . GLY A 1 274 ? 2.551 -2.013 -10.206 1.00 95.19 274 GLY A CA 1
ATOM 2049 C C . GLY A 1 274 ? 1.877 -3.282 -9.683 1.00 95.19 274 GLY A C 1
ATOM 2050 O O . GLY A 1 274 ? 0.890 -3.736 -10.247 1.00 95.19 274 GLY A O 1
ATOM 2051 N N . ARG A 1 275 ? 2.404 -3.835 -8.587 1.00 97.94 275 ARG A N 1
ATOM 2052 C CA . ARG A 1 275 ? 1.783 -4.942 -7.846 1.00 97.94 275 ARG A CA 1
ATOM 2053 C C . ARG A 1 275 ? 1.100 -4.416 -6.596 1.00 97.94 275 ARG A C 1
ATOM 2055 O O . ARG A 1 275 ? 1.558 -3.438 -6.004 1.00 97.94 275 ARG A O 1
ATOM 2062 N N . THR A 1 276 ? 0.001 -5.047 -6.200 1.00 98.56 276 THR A N 1
ATOM 2063 C CA . THR A 1 276 ? -0.795 -4.643 -5.038 1.00 98.56 276 THR A CA 1
ATOM 2064 C C . THR A 1 276 ? -1.210 -5.870 -4.242 1.00 98.56 276 THR A C 1
ATOM 2066 O O . THR A 1 276 ? -1.622 -6.871 -4.821 1.00 98.56 276 THR A O 1
ATOM 2069 N N . PHE A 1 277 ? -1.122 -5.783 -2.919 1.00 98.50 277 PHE A N 1
ATOM 2070 C CA . PHE A 1 277 ? -1.669 -6.786 -2.018 1.00 98.50 277 PHE A CA 1
ATOM 2071 C C . PHE A 1 277 ? -2.655 -6.167 -1.040 1.00 98.50 277 PHE A C 1
ATOM 2073 O O . PHE A 1 277 ? -2.531 -5.002 -0.655 1.00 98.50 277 PHE A O 1
ATOM 2080 N N . PHE A 1 278 ? -3.603 -6.984 -0.605 1.00 98.50 278 PHE A N 1
ATOM 2081 C CA . PHE A 1 278 ? -4.494 -6.708 0.507 1.00 98.50 278 PHE A CA 1
ATOM 2082 C C . PHE A 1 278 ? -4.220 -7.707 1.623 1.00 98.50 278 PHE A C 1
ATOM 2084 O O . PHE A 1 278 ? -4.007 -8.885 1.356 1.00 98.50 278 PHE A O 1
ATOM 2091 N N . ALA A 1 279 ? -4.235 -7.250 2.871 1.00 98.25 279 ALA A N 1
ATOM 2092 C CA . ALA A 1 279 ? -4.116 -8.126 4.028 1.00 98.25 279 ALA A CA 1
ATOM 2093 C C . ALA A 1 279 ? -5.031 -7.671 5.165 1.00 98.25 279 ALA A C 1
ATOM 2095 O O . ALA A 1 279 ? -5.413 -6.501 5.261 1.00 98.25 279 ALA A O 1
ATOM 2096 N N . TYR A 1 280 ? -5.345 -8.601 6.063 1.00 97.56 280 TYR A N 1
ATOM 2097 C CA . TYR A 1 280 ? -6.168 -8.342 7.236 1.00 97.56 280 TYR A CA 1
ATOM 2098 C C . TYR A 1 280 ? -5.556 -8.981 8.480 1.00 97.56 280 TYR A C 1
ATOM 2100 O O . TYR A 1 280 ? -5.271 -10.179 8.500 1.00 97.56 280 TYR A O 1
ATOM 2108 N N . ARG A 1 281 ? -5.382 -8.179 9.535 1.00 95.56 281 ARG A N 1
ATOM 2109 C CA . ARG A 1 281 ? -4.824 -8.635 10.810 1.00 95.56 281 ARG A CA 1
ATOM 2110 C C . ARG A 1 281 ? -5.301 -7.756 11.961 1.00 95.56 281 ARG A C 1
ATOM 2112 O O . ARG A 1 281 ? -5.234 -6.541 11.858 1.00 95.56 281 ARG A O 1
ATOM 2119 N N . ASP A 1 282 ? -5.724 -8.368 13.067 1.00 94.44 282 ASP A N 1
ATOM 2120 C CA . ASP A 1 282 ? -5.999 -7.680 14.341 1.00 94.44 282 ASP A CA 1
ATOM 2121 C C . ASP A 1 282 ? -6.919 -6.441 14.204 1.00 94.44 282 ASP A C 1
ATOM 2123 O O . ASP A 1 282 ? -6.647 -5.382 14.763 1.00 94.44 282 ASP A O 1
ATOM 2127 N N . ASP A 1 283 ? -8.015 -6.567 13.441 1.00 95.69 283 ASP A N 1
ATOM 2128 C CA . ASP A 1 283 ? -8.979 -5.484 13.138 1.00 95.69 283 ASP A CA 1
ATOM 2129 C C . ASP A 1 283 ? -8.420 -4.329 12.273 1.00 95.69 283 ASP A C 1
ATOM 2131 O O . ASP A 1 283 ? -9.045 -3.272 12.116 1.00 95.69 283 ASP A O 1
ATOM 2135 N N . LEU A 1 284 ? -7.249 -4.544 11.668 1.00 96.75 284 LEU A N 1
ATOM 2136 C CA . LEU A 1 284 ? -6.602 -3.642 10.724 1.00 96.75 284 LEU A CA 1
ATOM 2137 C C . LEU A 1 284 ? -6.630 -4.227 9.313 1.00 96.75 284 LEU A C 1
ATOM 2139 O O . LEU A 1 284 ? -6.290 -5.387 9.074 1.00 96.75 284 LEU A O 1
ATOM 2143 N N . LEU A 1 285 ? -7.043 -3.385 8.377 1.00 97.81 285 LEU A N 1
ATOM 2144 C CA . LEU A 1 285 ? -6.982 -3.617 6.943 1.00 97.81 285 LEU A CA 1
ATOM 2145 C C . LEU A 1 285 ? -5.692 -2.994 6.413 1.00 97.81 285 LEU A C 1
ATOM 2147 O O . LEU A 1 285 ? -5.347 -1.879 6.813 1.00 97.81 285 LEU A O 1
ATOM 2151 N N . TYR A 1 286 ? -5.013 -3.688 5.506 1.00 98.38 286 TYR A N 1
ATOM 2152 C CA . TYR A 1 286 ? -3.780 -3.228 4.878 1.00 98.38 286 TYR A CA 1
ATOM 2153 C C . TYR A 1 286 ? -3.893 -3.308 3.363 1.00 98.38 286 TYR A C 1
ATOM 2155 O O . TYR A 1 286 ? -4.386 -4.302 2.832 1.00 98.38 286 TYR A O 1
ATOM 2163 N N . ILE A 1 287 ? -3.385 -2.288 2.675 1.00 98.44 287 ILE A N 1
ATOM 2164 C CA . ILE A 1 287 ? -3.133 -2.325 1.235 1.00 98.44 287 ILE A CA 1
ATOM 2165 C C . ILE A 1 287 ? -1.694 -1.893 0.996 1.00 98.44 287 ILE A C 1
ATOM 2167 O O . ILE A 1 287 ? -1.320 -0.767 1.329 1.00 98.44 287 ILE A O 1
ATOM 2171 N N . GLY A 1 288 ? -0.896 -2.785 0.419 1.00 98.38 288 GLY A N 1
ATOM 2172 C CA . GLY A 1 288 ? 0.463 -2.488 -0.015 1.00 98.38 288 GLY A CA 1
ATOM 2173 C C . GLY A 1 288 ? 0.550 -2.424 -1.532 1.00 98.38 288 GLY A C 1
ATOM 2174 O O . GLY A 1 288 ? -0.036 -3.266 -2.205 1.00 98.38 288 GLY A O 1
ATOM 2175 N N . PHE A 1 289 ? 1.280 -1.459 -2.087 1.00 98.56 289 PHE A N 1
ATOM 2176 C CA . PHE A 1 289 ? 1.549 -1.391 -3.528 1.00 98.56 289 PHE A CA 1
ATOM 2177 C C . PHE A 1 289 ? 2.923 -0.792 -3.837 1.00 98.56 289 PHE A C 1
ATOM 2179 O O . PHE A 1 289 ? 3.544 -0.164 -2.976 1.00 98.56 289 PHE A O 1
ATOM 2186 N N . ILE A 1 290 ? 3.406 -0.983 -5.068 1.00 98.00 290 ILE A N 1
ATOM 2187 C CA . ILE A 1 290 ? 4.727 -0.502 -5.504 1.00 98.00 290 ILE A CA 1
ATOM 2188 C C . ILE A 1 290 ? 4.672 0.444 -6.691 1.00 98.00 290 ILE A C 1
ATOM 2190 O O . ILE A 1 290 ? 3.888 0.266 -7.618 1.00 98.00 290 ILE A O 1
ATOM 2194 N N . LEU A 1 291 ? 5.610 1.392 -6.704 1.00 97.44 291 LEU A N 1
ATOM 2195 C CA . LEU A 1 291 ? 5.956 2.217 -7.859 1.00 97.44 291 LEU A CA 1
ATOM 2196 C C . LEU A 1 291 ? 7.412 1.927 -8.256 1.00 97.44 291 LEU A C 1
ATOM 2198 O O . LEU A 1 291 ? 8.319 2.640 -7.812 1.00 97.44 291 LEU A O 1
ATOM 2202 N N . PRO A 1 292 ? 7.667 0.900 -9.092 1.00 95.25 292 PRO A N 1
ATOM 2203 C CA . PRO A 1 292 ? 9.025 0.517 -9.478 1.00 95.25 292 PRO A CA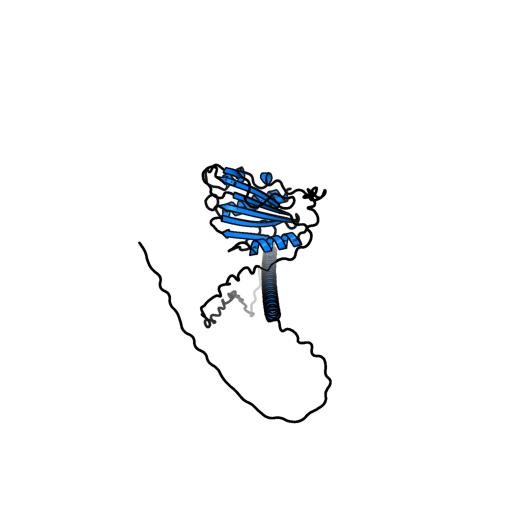 1
ATOM 2204 C C . PRO A 1 292 ? 9.795 1.660 -10.147 1.00 95.25 292 PRO A C 1
ATOM 2206 O O . PRO A 1 292 ? 10.975 1.832 -9.882 1.00 95.25 292 PRO A O 1
ATOM 2209 N N . ALA A 1 293 ? 9.112 2.499 -10.934 1.00 95.31 293 ALA A N 1
ATOM 2210 C CA . ALA A 1 293 ? 9.716 3.653 -11.604 1.00 95.31 293 ALA A CA 1
ATOM 2211 C C . ALA A 1 293 ? 10.273 4.718 -10.638 1.00 95.31 293 ALA A C 1
ATOM 2213 O O . ALA A 1 293 ? 11.107 5.525 -11.036 1.00 95.31 293 ALA A O 1
ATOM 2214 N N . LYS A 1 294 ? 9.818 4.734 -9.375 1.00 95.81 294 LYS A N 1
ATOM 2215 C CA . LYS A 1 294 ? 10.267 5.685 -8.341 1.00 95.81 294 LYS A CA 1
ATOM 2216 C C . LYS A 1 294 ? 11.044 5.015 -7.205 1.00 95.81 294 LYS A C 1
ATOM 2218 O O . LYS A 1 294 ? 11.451 5.701 -6.267 1.00 95.81 294 LYS A O 1
ATOM 2223 N N . ASN A 1 295 ? 11.241 3.699 -7.291 1.00 97.00 295 ASN A N 1
ATOM 2224 C CA . ASN A 1 295 ? 11.767 2.845 -6.229 1.00 97.00 295 ASN A CA 1
ATOM 2225 C C . ASN A 1 295 ? 11.018 3.010 -4.893 1.00 97.00 295 ASN A C 1
ATOM 2227 O O . ASN A 1 295 ? 11.643 3.134 -3.838 1.00 97.00 295 ASN A O 1
ATOM 2231 N N . LEU A 1 296 ? 9.681 3.092 -4.939 1.00 97.75 296 LEU A N 1
ATOM 2232 C CA . LEU A 1 296 ? 8.843 3.305 -3.755 1.00 97.75 296 LEU A CA 1
ATOM 2233 C C . LEU A 1 296 ? 7.916 2.116 -3.483 1.00 97.75 296 LEU A C 1
ATOM 2235 O O . LEU A 1 296 ? 7.312 1.563 -4.405 1.00 97.75 296 LEU A O 1
ATOM 2239 N N . VAL A 1 297 ? 7.748 1.791 -2.202 1.00 98.19 297 VAL A N 1
ATOM 2240 C CA . VAL A 1 297 ? 6.727 0.877 -1.675 1.00 98.19 297 VAL A CA 1
ATOM 2241 C C . VAL A 1 297 ? 5.831 1.657 -0.721 1.00 98.19 297 VAL A C 1
ATOM 2243 O O . VAL A 1 297 ? 6.321 2.340 0.178 1.00 98.19 297 VAL A O 1
ATOM 2246 N N . PHE A 1 298 ? 4.521 1.541 -0.901 1.00 98.38 298 PHE A N 1
ATOM 2247 C CA . PHE A 1 298 ? 3.511 2.169 -0.056 1.00 98.38 298 PHE A CA 1
ATOM 2248 C C . PHE A 1 298 ? 2.763 1.095 0.718 1.00 98.38 298 PHE A C 1
ATOM 2250 O O . PHE A 1 298 ? 2.428 0.054 0.156 1.00 98.38 298 PHE A O 1
ATOM 2257 N N . VAL A 1 299 ? 2.465 1.361 1.988 1.00 98.12 299 VAL A N 1
ATOM 2258 C CA . VAL A 1 299 ? 1.562 0.537 2.798 1.00 98.12 299 VAL A CA 1
ATOM 2259 C C . VAL A 1 299 ? 0.564 1.449 3.493 1.00 98.12 299 VAL A C 1
ATOM 2261 O O . VAL A 1 299 ? 0.933 2.249 4.356 1.00 98.12 299 VAL A O 1
ATOM 2264 N N . LEU A 1 300 ? -0.705 1.327 3.114 1.00 98.00 300 LEU A N 1
ATOM 2265 C CA . LEU A 1 300 ? -1.820 1.944 3.818 1.00 98.00 300 LEU A CA 1
ATOM 2266 C C . LEU A 1 300 ? -2.383 0.958 4.831 1.00 98.00 300 LEU A C 1
ATOM 2268 O O . LEU A 1 300 ? -2.547 -0.224 4.537 1.00 98.00 300 LEU A O 1
ATOM 2272 N N . SER A 1 301 ? -2.728 1.468 6.003 1.00 97.56 301 SER A N 1
ATOM 2273 C CA . SER A 1 301 ? -3.376 0.718 7.071 1.00 97.56 301 SER A CA 1
ATOM 2274 C C . SER A 1 301 ? -4.600 1.471 7.574 1.00 97.56 301 SER A C 1
ATOM 2276 O O . SER A 1 301 ? -4.596 2.699 7.666 1.00 97.56 301 SER A O 1
ATOM 2278 N N . CYS A 1 302 ? -5.660 0.758 7.934 1.00 97.19 302 CYS A N 1
ATOM 2279 C CA . CYS A 1 302 ? -6.867 1.374 8.469 1.00 97.19 302 CYS A CA 1
ATOM 2280 C C . CYS A 1 302 ? -7.593 0.442 9.436 1.00 97.19 302 CYS A C 1
ATOM 2282 O O . CYS A 1 302 ? -7.755 -0.746 9.163 1.00 97.19 302 CYS A O 1
ATOM 2284 N N . SER A 1 303 ? -8.062 0.982 10.563 1.00 96.06 303 SER A N 1
ATOM 2285 C CA . SER A 1 303 ? -8.962 0.238 11.448 1.00 96.06 303 SER A CA 1
ATOM 2286 C C . SER A 1 303 ? -10.325 0.038 10.794 1.00 96.06 303 SER A C 1
ATOM 2288 O O . SER A 1 303 ? -10.920 0.994 10.288 1.00 96.06 303 SER A O 1
ATOM 2290 N N . ARG A 1 304 ? -10.883 -1.172 10.925 1.00 95.12 304 ARG A N 1
ATOM 2291 C CA . ARG A 1 304 ? -12.250 -1.485 10.472 1.00 95.12 304 ARG A CA 1
ATOM 2292 C C . ARG A 1 304 ? -13.331 -0.627 11.122 1.00 95.12 304 ARG A C 1
ATOM 2294 O O . ARG A 1 304 ? -14.430 -0.505 10.591 1.00 95.12 304 ARG A O 1
ATOM 2301 N N . SER A 1 305 ? -13.030 -0.023 12.272 1.00 93.19 305 SER A N 1
ATOM 2302 C CA . SER A 1 305 ? -13.936 0.920 12.934 1.00 93.19 305 SER A CA 1
ATOM 2303 C C . SER A 1 305 ? -14.029 2.286 12.240 1.00 93.19 305 SER A C 1
ATOM 2305 O O . SER A 1 305 ? -14.938 3.055 12.549 1.00 93.19 305 SER A O 1
ATOM 2307 N N . ILE A 1 306 ? -13.100 2.591 11.326 1.00 93.19 306 ILE A N 1
ATOM 2308 C CA . ILE A 1 306 ? -13.005 3.874 10.617 1.00 93.19 306 ILE A CA 1
ATOM 2309 C C . ILE A 1 306 ? -13.319 3.700 9.130 1.00 93.19 306 ILE A C 1
ATOM 2311 O O . ILE A 1 306 ? -14.074 4.504 8.589 1.00 93.19 306 ILE A O 1
ATOM 2315 N N . CYS A 1 307 ? -12.782 2.665 8.478 1.00 94.44 307 CYS A N 1
ATOM 2316 C CA . CYS A 1 307 ? -13.039 2.398 7.063 1.00 94.44 307 CYS A CA 1
ATOM 2317 C C . CYS A 1 307 ? -13.270 0.906 6.777 1.00 94.44 307 CYS A C 1
ATOM 2319 O O . CYS A 1 307 ? -12.902 0.039 7.568 1.00 94.44 307 CYS A O 1
ATOM 2321 N N . ASN A 1 308 ? -13.886 0.612 5.632 1.00 95.50 308 ASN A N 1
ATOM 2322 C CA . ASN A 1 308 ? -14.031 -0.738 5.087 1.00 95.50 308 ASN A CA 1
ATOM 2323 C C . ASN A 1 308 ? -12.989 -0.994 3.973 1.00 95.50 308 ASN A C 1
ATOM 2325 O O . ASN A 1 308 ? -12.159 -0.128 3.684 1.00 95.50 308 ASN A O 1
ATOM 2329 N N . SER A 1 309 ? -13.009 -2.191 3.375 1.00 95.88 309 SER A N 1
ATOM 2330 C CA . SER A 1 309 ? -12.093 -2.588 2.293 1.00 95.88 309 SER A CA 1
ATOM 2331 C C . SER A 1 309 ? -12.144 -1.636 1.100 1.00 95.88 309 SER A C 1
ATOM 2333 O O . SER A 1 309 ? -11.099 -1.218 0.607 1.00 95.88 309 SER A O 1
ATOM 2335 N N . ASP A 1 310 ? -13.348 -1.254 0.681 1.00 95.88 310 ASP A N 1
ATOM 2336 C CA . ASP A 1 310 ? -13.577 -0.482 -0.541 1.00 95.88 310 ASP A CA 1
ATOM 2337 C C . ASP A 1 310 ? -13.098 0.960 -0.357 1.00 95.88 310 ASP A C 1
ATOM 2339 O O . ASP A 1 310 ? -12.349 1.489 -1.177 1.00 95.88 310 ASP A O 1
ATOM 2343 N N . SER A 1 311 ? -13.423 1.563 0.789 1.00 95.50 311 SER A N 1
ATOM 2344 C CA . SER A 1 311 ? -12.908 2.869 1.192 1.00 95.50 311 SER A CA 1
ATOM 2345 C C . SER A 1 311 ? -11.378 2.875 1.265 1.00 95.50 311 SER A C 1
ATOM 2347 O O . SER A 1 311 ? -10.752 3.841 0.832 1.00 95.50 311 SER A O 1
ATOM 2349 N N . LEU A 1 312 ? -10.750 1.816 1.795 1.00 96.62 312 LEU A N 1
ATOM 2350 C CA . LEU A 1 312 ? -9.286 1.727 1.842 1.00 96.62 312 LEU A CA 1
ATOM 2351 C C . LEU A 1 312 ? -8.676 1.600 0.438 1.00 96.62 312 LEU A C 1
ATOM 2353 O O . LEU A 1 312 ? -7.643 2.214 0.166 1.00 96.62 312 LEU A O 1
ATOM 2357 N N . TYR A 1 313 ? -9.318 0.843 -0.453 1.00 97.19 313 TYR A N 1
ATOM 2358 C CA . TYR A 1 313 ? -8.890 0.677 -1.843 1.00 97.19 313 TYR A CA 1
ATOM 2359 C C . TYR A 1 313 ? -8.962 1.999 -2.622 1.00 97.19 313 TYR A C 1
ATOM 2361 O O . TYR A 1 313 ? -7.986 2.394 -3.264 1.00 97.19 313 TYR A O 1
ATOM 2369 N N . GLU A 1 314 ? -10.056 2.751 -2.484 1.00 96.62 314 GLU A N 1
ATOM 2370 C CA . GLU A 1 314 ? -10.194 4.089 -3.078 1.00 96.62 314 GLU A CA 1
ATOM 2371 C C . GLU A 1 314 ? -9.185 5.093 -2.502 1.00 96.62 314 GLU A C 1
ATOM 2373 O O . GLU A 1 314 ? -8.613 5.908 -3.235 1.00 96.62 314 GLU A O 1
ATOM 2378 N N . LEU A 1 315 ? -8.882 5.005 -1.202 1.00 97.25 315 LEU A N 1
ATOM 2379 C CA . LEU A 1 315 ? -7.820 5.815 -0.604 1.00 97.25 315 LEU A CA 1
ATOM 2380 C C . LEU A 1 315 ? -6.454 5.502 -1.218 1.00 97.25 315 LEU A C 1
ATOM 2382 O O . LEU A 1 315 ? -5.697 6.415 -1.547 1.00 97.25 315 LEU A O 1
ATOM 2386 N N . ALA A 1 316 ? -6.143 4.218 -1.393 1.00 97.94 316 ALA A N 1
ATOM 2387 C CA . ALA A 1 316 ? -4.888 3.782 -1.988 1.00 97.94 316 ALA A CA 1
ATOM 2388 C C . ALA A 1 316 ? -4.765 4.235 -3.456 1.00 97.94 316 ALA A C 1
ATOM 2390 O O . ALA A 1 316 ? -3.685 4.679 -3.854 1.00 97.94 316 ALA A O 1
ATOM 2391 N N . LYS A 1 317 ? -5.862 4.254 -4.231 1.00 97.69 317 LYS A N 1
ATOM 2392 C CA . LYS A 1 317 ? -5.893 4.870 -5.574 1.00 97.69 317 LYS A CA 1
ATOM 2393 C C . LYS A 1 317 ? -5.562 6.360 -5.543 1.00 97.69 317 LYS A C 1
ATOM 2395 O O . LYS A 1 317 ? -4.723 6.808 -6.325 1.00 97.69 317 LYS A O 1
ATOM 2400 N N . LYS A 1 318 ? -6.165 7.127 -4.626 1.00 97.44 318 LYS A N 1
ATOM 2401 C CA . LYS A 1 318 ? -5.859 8.562 -4.459 1.00 97.44 318 LYS A CA 1
ATOM 2402 C C . LYS A 1 318 ? -4.381 8.783 -4.122 1.00 97.44 318 LYS A C 1
ATOM 2404 O O . LYS A 1 318 ? -3.742 9.643 -4.729 1.00 97.44 318 LYS A O 1
ATOM 2409 N N . VAL A 1 319 ? -3.828 7.989 -3.198 1.00 97.75 319 VAL A N 1
ATOM 2410 C CA . VAL A 1 319 ? -2.400 8.051 -2.837 1.00 97.75 319 VAL A CA 1
ATOM 2411 C C . VAL A 1 319 ? -1.527 7.743 -4.052 1.00 97.75 319 VAL A C 1
ATOM 2413 O O . VAL A 1 319 ? -0.678 8.561 -4.390 1.00 97.75 319 VAL A O 1
ATOM 2416 N N . SER A 1 320 ? -1.782 6.634 -4.754 1.00 97.56 320 SER A N 1
ATOM 2417 C CA . SER A 1 320 ? -1.059 6.244 -5.974 1.00 97.56 320 SER A CA 1
ATOM 2418 C C . SER A 1 320 ? -1.081 7.346 -7.042 1.00 97.56 320 SER A C 1
ATOM 2420 O O . SER A 1 320 ? -0.030 7.770 -7.530 1.00 97.56 320 SER A O 1
ATOM 2422 N N . SER A 1 321 ? -2.264 7.895 -7.338 1.00 97.25 321 SER A N 1
ATOM 2423 C CA . SER A 1 321 ? -2.429 8.984 -8.305 1.00 97.25 321 SER A CA 1
ATOM 2424 C C . SER A 1 321 ? -1.594 10.209 -7.933 1.00 97.25 321 SER A C 1
ATOM 2426 O O . SER A 1 321 ? -0.950 10.799 -8.798 1.00 97.25 321 SER A O 1
ATOM 2428 N N . ARG A 1 322 ? -1.570 10.608 -6.658 1.00 97.12 322 ARG A N 1
ATOM 2429 C CA . ARG A 1 322 ? -0.754 11.748 -6.208 1.00 97.12 322 ARG A CA 1
ATOM 2430 C C . ARG A 1 322 ? 0.730 11.425 -6.239 1.00 97.12 322 ARG A C 1
ATOM 2432 O O . ARG A 1 322 ? 1.512 12.251 -6.690 1.00 97.12 322 ARG A O 1
ATOM 2439 N N . SER A 1 323 ? 1.114 10.217 -5.835 1.00 95.62 323 SER A N 1
ATOM 2440 C CA . SER A 1 323 ? 2.503 9.761 -5.875 1.00 95.62 323 SER A CA 1
ATOM 2441 C C . SER A 1 323 ? 3.069 9.723 -7.290 1.00 95.62 323 SER A C 1
ATOM 2443 O O . SER A 1 323 ? 4.257 9.979 -7.451 1.00 95.62 323 SER A O 1
ATOM 2445 N N . ASN A 1 324 ? 2.255 9.465 -8.317 1.00 93.50 324 ASN A N 1
ATOM 2446 C CA . ASN A 1 324 ? 2.697 9.525 -9.712 1.00 93.50 324 ASN A CA 1
ATOM 2447 C C . ASN A 1 324 ? 2.984 10.955 -10.199 1.00 93.50 324 ASN A C 1
ATOM 2449 O O . ASN A 1 324 ? 3.882 11.120 -11.020 1.00 93.50 324 ASN A O 1
ATOM 2453 N N . ASN A 1 325 ? 2.323 11.969 -9.635 1.00 91.00 325 ASN A N 1
ATOM 2454 C CA . ASN A 1 325 ? 2.474 13.376 -10.028 1.00 91.00 325 ASN A CA 1
ATOM 2455 C C . ASN A 1 325 ? 3.591 14.140 -9.286 1.00 91.00 325 ASN A C 1
ATOM 2457 O O . ASN A 1 325 ? 3.822 15.306 -9.597 1.00 91.00 325 ASN A O 1
ATOM 2461 N N . LEU A 1 326 ? 4.253 13.514 -8.305 1.00 82.62 326 LEU A N 1
ATOM 2462 C CA . LEU A 1 326 ? 5.409 14.078 -7.586 1.00 82.62 326 LEU A CA 1
ATOM 2463 C C . LEU A 1 326 ? 6.727 13.849 -8.324 1.00 82.62 326 LEU A C 1
ATOM 2465 O O . LEU A 1 326 ? 7.560 14.773 -8.337 1.00 82.62 326 LEU A O 1
#

Foldseek 3Di:
DDDDDDDDDDDDDDDDDDDDDDDDDDDDDDDPPPPDPPPPPVVVVVVVVVVVVVVVVVVVVVVVVVVVVVVVVVVVVVVVVVVVVVVVVVVVVVVVVVVVVVVPDDDDDDDDDDDDDDDDDDDDDDDPDDDDDDDDDDDDDDDDDDDDDDDDDDDDDDDDDDDDDDDDDPDDDDDPPPPDPDPPDDADPDVCQLAPPVLLVVFFPDPFAWDKDADPPDDDDSFKDKIFIDGPPDDDGAKMKIKGADPALVVLVVVVVVVQVVAPQWDWDDALDDTWIWGDDDQKTWIWHDDRVRRMIMIIIGGPNGHDPVSSSVSVNSSVVSVVVD

Radius of gyration: 38.65 Å; chains: 1; bounding box: 95×81×125 Å

Secondary structure (DSSP, 8-state):
-----------------------------------------HHHHHHHHHHHHHHHHHHHHHHHHHHHHHHHHHHHHHHHHHHHHHHHHHHHHHHHHHHHHTS--------------------------PPPPPP--------------------PPPP-----------------------TTSPPPP-HHHHS-HHHHHHH--S---EEEEPPTT---BTTEEEEEEEESSSS---EEEEEEE-SSHHHHHHHHHHHHHHSTT-EE-S-SSSSEEEEEETTEEEEEEEEGGGTEEEEEEEETTT--HHHHHHHHHHHHHHHHT-